Protein AF-A0A1X0P8P1-F1 (afdb_monomer_lite)

Sequence (231 aa):
MFLGEDDDLPEPTPYDTRFSQEARLLRLEKEMALLKKQWCGCRGGPSQSLERYSDVNPTEISEKKVERSCSPDSGLGTSLECRSDNGQVDKVQYELRQIVPHLSPEFICSERDAVLLLSVIRSGSTSRGTESWGERVAVLESERRTLQNKLDRKHQECEELKDAVADLKQKLRSTQQQAQASSSLLSQKREEVRKQLLLEESRTQKLQVRNGKLEMEIDRLKDMLHSHMRK

Radius of gyration: 47.12 Å; chains: 1; bounding box: 94×94×136 Å

Structure (mmCIF, N/CA/C/O backbone):
data_AF-A0A1X0P8P1-F1
#
_entry.id   AF-A0A1X0P8P1-F1
#
loop_
_atom_site.group_PDB
_atom_site.id
_atom_site.type_symbol
_atom_site.label_atom_id
_atom_site.label_alt_id
_atom_site.label_comp_id
_atom_site.label_asym_id
_atom_site.label_entity_id
_atom_site.label_seq_id
_atom_site.pdbx_PDB_ins_code
_atom_site.Cartn_x
_atom_site.Cartn_y
_atom_site.Cartn_z
_atom_site.occupancy
_atom_site.B_iso_or_equiv
_atom_site.auth_seq_id
_atom_site.auth_comp_id
_atom_site.auth_asym_id
_atom_site.auth_atom_id
_atom_site.pdbx_PDB_model_num
ATOM 1 N N . MET A 1 1 ? 9.511 41.033 -11.282 1.00 42.81 1 MET A N 1
ATOM 2 C CA . MET A 1 1 ? 10.810 40.350 -11.143 1.00 42.81 1 MET A CA 1
ATOM 3 C C . MET A 1 1 ? 11.037 40.128 -9.662 1.00 42.81 1 MET A C 1
ATOM 5 O O . MET A 1 1 ? 11.193 41.114 -8.960 1.00 42.81 1 MET A O 1
ATOM 9 N N . PHE A 1 2 ? 10.979 38.887 -9.188 1.00 40.50 2 PHE A N 1
ATOM 10 C CA . PHE A 1 2 ? 11.520 38.510 -7.882 1.00 40.50 2 PHE A CA 1
ATOM 11 C C . PHE A 1 2 ? 12.255 37.182 -8.075 1.00 40.50 2 PHE A C 1
ATOM 13 O O . PHE A 1 2 ? 11.661 36.199 -8.510 1.00 40.50 2 PHE A O 1
ATOM 20 N N . LEU A 1 3 ? 13.568 37.263 -7.864 1.00 49.44 3 LEU A N 1
ATOM 21 C CA . LEU A 1 3 ? 14.550 36.188 -7.710 1.00 49.44 3 LEU A CA 1
ATOM 22 C C . LEU A 1 3 ? 14.084 35.314 -6.519 1.00 49.44 3 LEU A C 1
ATOM 24 O O . LEU A 1 3 ? 13.532 35.870 -5.573 1.00 49.44 3 LEU A O 1
ATOM 28 N N . GLY A 1 4 ? 14.146 33.983 -6.491 1.00 45.00 4 GLY A N 1
ATOM 29 C CA . GLY A 1 4 ? 15.130 33.080 -7.080 1.00 45.00 4 GLY A CA 1
ATOM 30 C C . GLY A 1 4 ? 16.235 32.802 -6.056 1.00 45.00 4 GLY A C 1
ATOM 31 O O . GLY A 1 4 ? 17.074 33.681 -5.905 1.00 45.00 4 GLY A O 1
ATOM 32 N N . GLU A 1 5 ? 16.189 31.601 -5.442 1.00 51.28 5 GLU A N 1
ATOM 33 C CA . GLU A 1 5 ? 17.351 30.809 -4.956 1.00 51.28 5 GLU A CA 1
ATOM 34 C C . GLU A 1 5 ? 18.074 31.362 -3.690 1.00 51.28 5 GLU A C 1
ATOM 36 O O . GLU A 1 5 ? 18.247 32.563 -3.544 1.00 51.28 5 GLU A O 1
ATOM 41 N N . ASP A 1 6 ? 18.438 30.624 -2.632 1.00 48.22 6 ASP A N 1
ATOM 42 C CA . ASP A 1 6 ? 18.716 29.201 -2.406 1.00 48.22 6 ASP A CA 1
ATOM 43 C C . ASP A 1 6 ? 18.479 28.850 -0.921 1.00 48.22 6 ASP A C 1
ATOM 45 O O . ASP A 1 6 ? 18.930 29.575 -0.033 1.00 48.22 6 ASP A O 1
ATOM 49 N N . ASP A 1 7 ? 17.822 27.722 -0.645 1.00 50.91 7 ASP A N 1
ATOM 50 C CA . ASP A 1 7 ? 17.804 27.088 0.683 1.00 50.91 7 ASP A CA 1
ATOM 51 C C . ASP A 1 7 ? 18.249 25.627 0.491 1.00 50.91 7 ASP A C 1
ATOM 53 O O . ASP A 1 7 ? 17.450 24.688 0.430 1.00 50.91 7 ASP A O 1
ATOM 57 N N . ASP A 1 8 ? 19.559 25.462 0.283 1.00 52.84 8 ASP A N 1
ATOM 58 C CA . ASP A 1 8 ? 20.251 24.176 0.188 1.00 52.84 8 ASP A CA 1
ATOM 59 C C . ASP A 1 8 ? 20.241 23.472 1.555 1.00 52.84 8 ASP A C 1
ATOM 61 O O . ASP A 1 8 ? 21.157 23.598 2.374 1.00 52.84 8 ASP A O 1
ATOM 65 N N . LEU A 1 9 ? 19.193 22.688 1.808 1.00 55.44 9 LEU A N 1
ATOM 66 C CA . LEU A 1 9 ? 19.216 21.659 2.842 1.00 55.44 9 LEU A CA 1
ATOM 67 C C . LEU A 1 9 ? 19.795 20.365 2.250 1.00 55.44 9 LEU A C 1
ATOM 69 O O . LEU A 1 9 ? 19.279 19.876 1.243 1.00 55.44 9 LEU A O 1
ATOM 73 N N . PRO A 1 10 ? 20.836 19.771 2.864 1.00 53.34 10 PRO A N 1
ATOM 74 C CA . PRO A 1 10 ? 21.461 18.568 2.334 1.00 53.34 10 PRO A CA 1
ATOM 75 C C . PRO A 1 10 ? 20.467 17.400 2.336 1.00 53.34 10 PRO A C 1
ATOM 77 O O . PRO A 1 10 ? 19.852 17.090 3.360 1.00 53.34 10 PRO A O 1
ATOM 80 N N . GLU A 1 11 ? 20.323 16.745 1.182 1.00 46.09 11 GLU A N 1
ATOM 81 C CA . GLU A 1 11 ? 19.493 15.553 1.016 1.00 46.09 11 GLU A CA 1
ATOM 82 C C . GLU A 1 11 ? 19.895 14.462 2.029 1.00 46.09 11 GLU A C 1
ATOM 84 O O . GLU A 1 11 ? 21.076 14.107 2.127 1.00 46.09 11 GLU A O 1
ATOM 89 N N . PRO A 1 12 ? 18.942 13.882 2.783 1.00 49.31 12 PRO A N 1
ATOM 90 C CA . PRO A 1 12 ? 19.245 12.787 3.687 1.00 49.31 12 PRO A CA 1
ATOM 91 C C . PRO A 1 12 ? 19.600 11.543 2.869 1.00 49.31 12 PRO A C 1
ATOM 93 O O . PRO A 1 12 ? 18.774 10.978 2.148 1.00 49.31 12 PRO A O 1
ATOM 96 N N . THR A 1 13 ? 20.848 11.102 2.994 1.00 48.88 13 THR A N 1
ATOM 97 C CA . THR A 1 13 ? 21.351 9.894 2.346 1.00 48.88 13 THR A CA 1
ATOM 98 C C . THR A 1 13 ? 20.551 8.659 2.809 1.00 48.88 13 THR A C 1
ATOM 100 O O . THR A 1 13 ? 20.343 8.439 4.005 1.00 48.88 13 THR A O 1
ATOM 103 N N . PRO A 1 14 ? 20.098 7.791 1.886 1.00 54.19 14 PRO A N 1
ATOM 104 C CA . PRO A 1 14 ? 19.181 6.684 2.187 1.00 54.19 14 PRO A CA 1
ATOM 105 C C . PRO A 1 14 ? 19.842 5.468 2.868 1.00 54.19 14 PRO A C 1
ATOM 107 O O . PRO A 1 14 ? 19.206 4.423 3.011 1.00 54.19 14 PRO A O 1
ATOM 110 N N . TYR A 1 15 ? 21.106 5.571 3.290 1.00 47.72 15 TYR A N 1
ATOM 111 C CA . TYR A 1 15 ? 21.890 4.430 3.776 1.00 47.72 15 TYR A CA 1
ATOM 112 C C . TYR A 1 15 ? 21.899 4.273 5.309 1.00 47.72 15 TYR A C 1
ATOM 114 O O . TYR A 1 15 ? 22.126 3.164 5.789 1.00 47.72 15 TYR A O 1
ATOM 122 N N . ASP A 1 16 ? 21.535 5.308 6.077 1.00 52.09 16 ASP A N 1
ATOM 123 C CA . ASP A 1 16 ? 21.524 5.258 7.554 1.00 52.09 16 ASP A CA 1
ATOM 124 C C . ASP A 1 16 ? 20.193 4.784 8.171 1.00 52.09 16 ASP A C 1
ATOM 126 O O . ASP A 1 16 ? 20.109 4.439 9.353 1.00 52.09 16 ASP A O 1
ATOM 130 N N . THR A 1 17 ? 19.120 4.708 7.382 1.00 58.81 17 THR A N 1
ATOM 131 C CA . THR A 1 17 ? 17.780 4.379 7.899 1.00 58.81 17 THR A CA 1
ATOM 132 C C . THR A 1 17 ? 17.556 2.888 8.136 1.00 58.81 17 THR A C 1
ATOM 134 O O . THR A 1 17 ? 16.777 2.540 9.023 1.00 58.81 17 THR A O 1
ATOM 137 N N . ARG A 1 18 ? 18.241 1.990 7.414 1.00 56.25 18 ARG A N 1
ATOM 138 C CA . ARG A 1 18 ? 18.029 0.536 7.565 1.00 56.25 18 ARG A CA 1
ATOM 139 C C . ARG A 1 18 ? 18.608 -0.017 8.865 1.00 56.25 18 ARG A C 1
ATOM 141 O O . ARG A 1 18 ? 17.888 -0.677 9.609 1.00 56.25 18 ARG A O 1
ATOM 148 N N . PHE A 1 19 ? 19.849 0.340 9.198 1.00 57.12 19 PHE A N 1
ATOM 149 C CA . PHE A 1 19 ? 20.473 -0.067 10.463 1.00 57.12 19 PHE A CA 1
ATOM 150 C C . PHE A 1 19 ? 19.759 0.541 11.683 1.00 57.12 19 PHE A C 1
ATOM 152 O O . PHE A 1 19 ? 19.610 -0.112 12.716 1.00 57.12 19 PHE A O 1
ATOM 159 N N . SER A 1 20 ? 19.235 1.764 11.544 1.00 67.50 20 SER A N 1
ATOM 160 C CA . SER A 1 20 ? 18.423 2.426 12.573 1.00 67.50 20 SER A CA 1
ATOM 161 C C . SER A 1 20 ? 17.059 1.746 12.784 1.00 67.50 20 SER A C 1
ATOM 163 O O . SER A 1 20 ? 16.592 1.610 13.918 1.00 67.50 20 SER A O 1
ATOM 165 N N . GLN A 1 21 ? 16.429 1.247 11.714 1.00 74.19 21 GLN A N 1
ATOM 166 C CA . GLN A 1 21 ? 15.160 0.517 11.798 1.00 74.19 21 GLN A CA 1
ATOM 167 C C . GLN A 1 21 ? 15.320 -0.886 12.389 1.00 74.19 21 GLN A C 1
ATOM 169 O O . GLN A 1 21 ? 14.517 -1.269 13.239 1.00 74.19 21 GLN A O 1
ATOM 174 N N . GLU A 1 22 ? 16.364 -1.626 12.014 1.00 82.00 22 GLU A N 1
ATOM 175 C CA . GLU A 1 22 ? 16.651 -2.946 12.592 1.00 82.00 22 GLU A CA 1
ATOM 176 C C . GLU A 1 22 ? 16.974 -2.845 14.089 1.00 82.00 22 GLU A C 1
ATOM 178 O O . GLU A 1 22 ? 16.398 -3.573 14.899 1.00 82.00 22 GLU A O 1
ATOM 183 N N . ALA A 1 23 ? 17.795 -1.871 14.495 1.00 82.12 23 ALA A N 1
ATOM 184 C CA . ALA A 1 23 ? 18.090 -1.627 15.907 1.00 82.12 23 ALA A CA 1
ATOM 185 C C . ALA A 1 23 ? 16.841 -1.223 16.714 1.00 82.12 23 ALA A C 1
ATOM 187 O O . ALA A 1 23 ? 16.700 -1.584 17.887 1.00 82.12 23 ALA A O 1
ATOM 188 N N . ARG A 1 24 ? 15.912 -0.487 16.093 1.00 85.38 24 ARG A N 1
ATOM 189 C CA . ARG A 1 24 ? 14.624 -0.123 16.696 1.00 85.38 24 ARG A CA 1
ATOM 190 C C . ARG A 1 24 ? 13.695 -1.330 16.834 1.00 85.38 24 ARG A C 1
ATOM 192 O O . ARG A 1 24 ? 13.069 -1.472 17.882 1.00 85.38 24 ARG A O 1
ATOM 199 N N . LEU A 1 25 ? 13.621 -2.194 15.822 1.00 88.06 25 LEU A N 1
ATOM 200 C CA . LEU A 1 25 ? 12.832 -3.429 15.871 1.00 88.06 25 LEU A CA 1
ATOM 201 C C . LEU A 1 25 ? 13.334 -4.362 16.972 1.00 88.06 25 LEU A C 1
ATOM 203 O O . LEU A 1 25 ? 12.547 -4.808 17.800 1.00 88.06 25 LEU A O 1
ATOM 207 N N . LEU A 1 26 ? 14.648 -4.556 17.060 1.00 91.19 26 LEU A N 1
ATOM 208 C CA . LEU A 1 26 ? 15.264 -5.427 18.062 1.00 91.19 26 LEU A CA 1
ATOM 209 C C . LEU A 1 26 ? 15.040 -4.903 19.495 1.00 91.19 26 LEU A C 1
ATOM 211 O O . LEU A 1 26 ? 14.850 -5.673 20.439 1.00 91.19 26 LEU A O 1
ATOM 215 N N . ARG A 1 27 ? 14.986 -3.574 19.665 1.00 89.38 27 ARG A N 1
ATOM 216 C CA . ARG A 1 27 ? 14.605 -2.931 20.934 1.00 89.38 27 ARG A CA 1
ATOM 217 C C . ARG A 1 27 ? 13.137 -3.189 21.288 1.00 89.38 27 ARG A C 1
ATOM 219 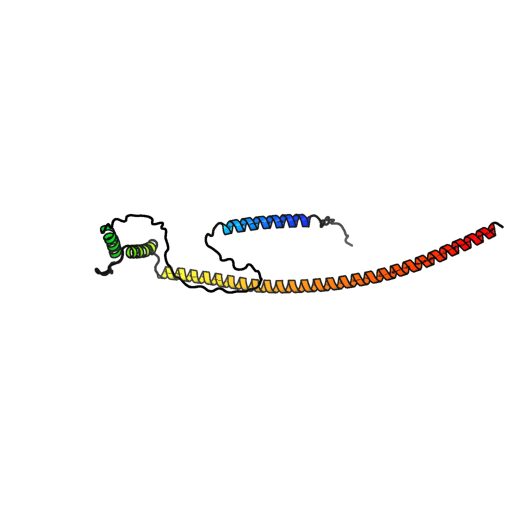O O . ARG A 1 27 ? 12.858 -3.584 22.417 1.00 89.38 27 ARG A O 1
ATOM 226 N N . LEU A 1 28 ? 12.227 -3.029 20.327 1.00 88.62 28 LEU A N 1
ATOM 227 C CA . LEU A 1 28 ? 10.794 -3.282 20.515 1.00 88.62 28 LEU A CA 1
ATOM 228 C C . LEU A 1 28 ? 10.502 -4.760 20.813 1.00 88.62 28 LEU A C 1
ATOM 230 O O . LEU A 1 28 ? 9.679 -5.063 21.673 1.00 88.62 28 LEU A O 1
ATOM 234 N N . GLU A 1 29 ? 11.205 -5.690 20.166 1.00 91.81 29 GLU A N 1
ATOM 235 C CA . GLU A 1 29 ? 11.097 -7.124 20.458 1.00 91.81 29 GLU A CA 1
ATOM 236 C C . GLU A 1 29 ? 11.539 -7.449 21.888 1.00 91.81 29 GLU A C 1
ATOM 238 O O . GLU A 1 29 ? 10.865 -8.204 22.598 1.00 91.81 29 GLU A O 1
ATOM 243 N N . LYS A 1 30 ? 12.632 -6.832 22.351 1.00 92.44 30 LYS A N 1
ATOM 244 C CA . LYS A 1 30 ? 13.123 -6.992 23.724 1.00 92.44 30 LYS A CA 1
ATOM 245 C C . LYS A 1 30 ? 12.143 -6.420 24.753 1.00 92.44 30 LYS A C 1
ATOM 247 O O . LYS A 1 30 ? 11.901 -7.057 25.778 1.00 92.44 30 LYS A O 1
ATOM 252 N N . GLU A 1 31 ? 11.546 -5.264 24.477 1.00 90.50 31 GLU A N 1
ATOM 253 C CA . GLU A 1 31 ? 10.509 -4.657 25.325 1.00 90.50 31 GLU A CA 1
ATOM 254 C C . GLU A 1 31 ? 9.244 -5.525 25.382 1.00 90.50 31 GLU A C 1
ATOM 256 O O . GLU A 1 31 ? 8.731 -5.803 26.466 1.00 90.50 31 GLU A O 1
ATOM 261 N N . MET A 1 32 ? 8.795 -6.058 24.243 1.00 88.00 32 MET A N 1
ATOM 262 C CA . MET A 1 32 ? 7.661 -6.986 24.169 1.00 88.00 32 MET A CA 1
ATOM 263 C C . MET A 1 32 ? 7.915 -8.292 24.929 1.00 88.00 32 MET A C 1
ATOM 265 O O . MET A 1 32 ? 7.006 -8.824 25.570 1.00 88.00 32 MET A O 1
ATOM 269 N N . ALA A 1 33 ? 9.142 -8.817 24.895 1.00 89.00 33 ALA A N 1
ATOM 270 C CA . ALA A 1 33 ? 9.519 -9.996 25.669 1.00 89.00 33 ALA A CA 1
ATOM 271 C C . ALA A 1 33 ? 9.482 -9.727 27.185 1.00 89.00 33 ALA A C 1
ATOM 273 O O . ALA A 1 33 ? 9.009 -10.571 27.951 1.00 89.00 33 ALA A O 1
ATOM 274 N N . LEU A 1 34 ? 9.921 -8.541 27.622 1.00 87.81 34 LEU A N 1
ATOM 275 C CA . LEU A 1 34 ? 9.840 -8.117 29.024 1.00 87.81 34 LEU A CA 1
ATOM 276 C C . LEU A 1 34 ? 8.387 -7.943 29.481 1.00 87.81 34 LEU A C 1
ATOM 278 O O . LEU A 1 34 ? 8.019 -8.458 30.537 1.00 87.81 34 LEU A O 1
ATOM 282 N N . LEU A 1 35 ? 7.548 -7.313 28.656 1.00 82.88 35 LEU A N 1
ATOM 283 C CA . LEU A 1 35 ? 6.110 -7.169 28.896 1.00 82.88 35 LEU A CA 1
ATOM 284 C C . LEU A 1 35 ? 5.409 -8.529 28.995 1.00 82.88 35 LEU A C 1
ATOM 286 O O . LEU A 1 35 ? 4.672 -8.771 29.949 1.00 82.88 35 LEU A O 1
ATOM 290 N N . LYS A 1 36 ? 5.694 -9.466 28.082 1.00 83.25 36 LYS A N 1
ATOM 291 C CA . LYS A 1 36 ? 5.164 -10.839 28.161 1.00 83.25 36 LYS A CA 1
ATOM 292 C C . LYS A 1 36 ? 5.586 -11.544 29.446 1.00 83.25 36 LYS A C 1
ATOM 294 O O . LYS A 1 36 ? 4.766 -12.208 30.074 1.00 83.25 36 LYS A O 1
ATOM 299 N N . LYS A 1 37 ? 6.840 -11.382 29.873 1.00 80.00 37 LYS A N 1
ATOM 300 C CA . LYS A 1 37 ? 7.336 -11.972 31.123 1.00 80.00 37 LYS A CA 1
ATOM 301 C C . LYS A 1 37 ? 6.654 -11.363 32.353 1.00 80.00 37 LYS A C 1
ATOM 303 O O . LYS A 1 37 ? 6.329 -12.092 33.284 1.00 80.00 37 LYS A O 1
ATOM 308 N N . GLN A 1 38 ? 6.390 -10.058 32.337 1.00 77.75 38 GLN A N 1
ATOM 309 C CA . GLN A 1 38 ? 5.679 -9.355 33.406 1.00 77.75 38 GLN A CA 1
ATOM 310 C C . GLN A 1 38 ? 4.206 -9.783 33.498 1.00 77.75 38 GLN A C 1
ATOM 312 O O . GLN A 1 38 ? 3.679 -9.944 34.595 1.00 77.75 38 GLN A O 1
ATOM 317 N N . TRP A 1 39 ? 3.558 -10.033 32.359 1.00 66.06 39 TRP A N 1
ATOM 318 C CA . TRP A 1 39 ? 2.165 -10.484 32.308 1.00 66.06 39 TRP A CA 1
ATOM 319 C C . TRP A 1 39 ? 2.001 -11.975 32.637 1.00 66.06 39 TRP A C 1
ATOM 321 O O . TRP A 1 39 ? 1.039 -12.351 33.304 1.00 66.06 39 TRP A O 1
ATOM 331 N N . CYS A 1 40 ? 2.956 -12.824 32.246 1.00 64.31 40 CYS A N 1
ATOM 332 C CA . CYS A 1 40 ? 2.950 -14.250 32.588 1.00 64.31 40 CYS A CA 1
ATOM 333 C C . CYS A 1 40 ? 3.434 -14.548 34.021 1.00 64.31 40 CYS A C 1
ATOM 335 O O . CYS A 1 40 ? 3.219 -15.653 34.508 1.00 64.31 40 CYS A O 1
ATOM 337 N N . GLY A 1 41 ? 4.055 -13.589 34.718 1.00 52.75 41 GLY A N 1
ATOM 338 C CA . GLY A 1 41 ? 4.511 -13.752 36.105 1.00 52.75 41 GLY A CA 1
ATOM 339 C C . GLY A 1 41 ? 3.413 -13.646 37.175 1.00 52.75 41 GLY A C 1
ATOM 340 O O . GLY A 1 41 ? 3.660 -14.014 38.319 1.00 52.75 41 GLY A O 1
ATOM 341 N N . CYS A 1 42 ? 2.208 -13.177 36.825 1.00 49.66 42 CYS A N 1
ATOM 342 C CA . CYS A 1 42 ? 1.137 -12.875 37.791 1.00 49.66 42 CYS A CA 1
ATOM 343 C C . CYS A 1 42 ? -0.152 -13.703 37.618 1.00 49.66 42 CYS A C 1
ATOM 345 O O . CYS A 1 42 ? -1.177 -13.365 38.208 1.00 49.66 42 CYS A O 1
ATOM 347 N N . ARG A 1 43 ? -0.143 -14.797 36.844 1.00 45.94 43 ARG A N 1
ATOM 348 C CA . ARG A 1 43 ? -1.289 -15.721 36.761 1.00 45.94 43 ARG A CA 1
ATOM 349 C C . ARG A 1 43 ? -0.832 -17.173 36.842 1.00 45.94 43 ARG A C 1
ATOM 351 O O . ARG A 1 43 ? -0.452 -17.773 35.844 1.00 45.94 43 ARG A O 1
ATOM 358 N N . GLY A 1 44 ? -0.916 -17.744 38.040 1.00 43.41 44 GLY A N 1
ATOM 359 C CA . GLY A 1 44 ? -1.020 -19.190 38.197 1.00 43.41 44 GLY A CA 1
ATOM 360 C C . GLY A 1 44 ? -2.420 -19.644 37.779 1.00 43.41 44 GLY A C 1
ATOM 361 O O . GLY A 1 44 ? -3.402 -19.220 38.381 1.00 43.41 44 GLY A O 1
ATOM 362 N N . GLY A 1 45 ? -2.510 -20.480 36.744 1.00 35.09 45 GLY A N 1
ATOM 363 C CA . GLY A 1 45 ? -3.743 -21.177 36.353 1.00 35.09 45 GLY A CA 1
ATOM 364 C C . GLY A 1 45 ? -3.877 -21.347 34.833 1.00 35.09 45 GLY A C 1
ATOM 365 O O . GLY A 1 45 ? -3.718 -20.362 34.118 1.00 35.09 45 GLY A O 1
ATOM 366 N N . PRO A 1 46 ? -4.125 -22.568 34.320 1.00 45.69 46 PRO A N 1
ATOM 367 C CA . PRO A 1 46 ? -3.678 -22.991 32.996 1.00 45.69 46 PRO A CA 1
ATOM 368 C C . PRO A 1 46 ? -4.628 -22.543 31.880 1.00 45.69 46 PRO A C 1
ATOM 370 O O . PRO A 1 46 ? -5.792 -22.936 31.842 1.00 45.69 46 PRO A O 1
ATOM 373 N N . SER A 1 47 ? -4.103 -21.792 30.912 1.00 37.38 47 SER A N 1
ATOM 374 C CA . SER A 1 47 ? -4.738 -21.665 29.601 1.00 37.38 47 SER A CA 1
ATOM 375 C C . SER A 1 47 ? -4.376 -22.883 28.760 1.00 37.38 47 SER A C 1
ATOM 377 O O . SER A 1 47 ? -3.206 -23.108 28.449 1.00 37.38 47 SER A O 1
ATOM 379 N N . GLN A 1 48 ? -5.394 -23.659 28.392 1.00 39.53 48 GLN A N 1
ATOM 380 C CA . GLN A 1 48 ? -5.311 -24.655 27.331 1.00 39.53 48 GLN A CA 1
ATOM 381 C C . GLN A 1 48 ? -4.848 -23.965 26.043 1.00 39.53 48 GLN A C 1
ATOM 383 O O . GLN A 1 48 ? -5.515 -23.075 25.518 1.00 39.53 48 GLN A O 1
ATOM 388 N N . SER A 1 49 ? -3.679 -24.367 25.556 1.00 38.00 49 SER A N 1
ATOM 389 C CA . SER A 1 49 ? -3.189 -24.041 24.226 1.00 38.00 49 SER A CA 1
ATOM 390 C C . SER A 1 49 ? -3.872 -24.964 23.218 1.00 38.00 49 SER A C 1
ATOM 392 O O . SER A 1 49 ? -3.530 -26.144 23.126 1.00 38.00 49 SER A O 1
ATOM 394 N N . LEU A 1 50 ? -4.836 -24.422 22.479 1.00 41.25 50 LEU A N 1
ATOM 395 C CA . LEU A 1 50 ? -5.299 -24.997 21.224 1.00 41.25 50 LEU A CA 1
ATOM 396 C C . LEU A 1 50 ? -4.327 -24.564 20.114 1.00 41.25 50 LEU A C 1
ATOM 398 O O . LEU A 1 50 ? -3.911 -23.409 20.073 1.00 41.25 50 LEU A O 1
ATOM 402 N N . GLU A 1 51 ? -4.030 -25.517 19.234 1.00 37.16 51 GLU A N 1
ATOM 403 C CA . GLU A 1 51 ? -3.267 -25.431 17.981 1.00 37.16 51 GLU A CA 1
ATOM 404 C C . GLU A 1 51 ? -1.754 -25.696 18.042 1.00 37.16 51 GLU A C 1
ATOM 406 O O . GLU A 1 51 ? -0.911 -24.821 18.245 1.00 37.16 51 GLU A O 1
ATOM 411 N N . ARG A 1 52 ? -1.404 -26.941 17.695 1.00 35.53 52 ARG A N 1
ATOM 412 C CA . ARG A 1 52 ? -0.223 -27.231 16.879 1.00 35.53 52 ARG A CA 1
ATOM 413 C C . ARG A 1 52 ? -0.572 -28.345 15.878 1.00 35.53 52 ARG A C 1
ATOM 415 O O . ARG A 1 52 ? -0.961 -29.436 16.276 1.00 35.53 52 ARG A O 1
ATOM 422 N N . TYR A 1 53 ? -0.473 -28.016 14.593 1.00 39.38 53 TYR A N 1
ATOM 423 C CA . TYR A 1 53 ? -0.668 -28.878 13.421 1.00 39.38 53 TYR A CA 1
ATOM 424 C C . TYR A 1 53 ? 0.330 -30.051 13.356 1.00 39.38 53 TYR A C 1
ATOM 426 O O . TYR A 1 53 ? 1.514 -29.843 13.630 1.00 39.38 53 TYR A O 1
ATOM 434 N N . SER A 1 54 ? -0.109 -31.231 12.889 1.00 36.62 54 SER A N 1
ATOM 435 C CA . SER A 1 54 ? 0.560 -32.027 11.828 1.00 36.62 54 SER A CA 1
ATOM 436 C C . SER A 1 54 ? -0.247 -33.278 11.417 1.00 36.62 54 SER A C 1
ATOM 438 O O . SER A 1 54 ? -0.638 -34.078 12.261 1.00 36.62 54 SER A O 1
ATOM 440 N N . ASP A 1 55 ? -0.445 -33.431 10.102 1.00 35.38 55 ASP A N 1
ATOM 441 C CA . ASP A 1 55 ? -0.807 -34.661 9.377 1.00 35.38 55 ASP A CA 1
ATOM 442 C C . ASP A 1 55 ? 0.296 -35.730 9.492 1.00 35.38 55 ASP A C 1
ATOM 444 O O . ASP A 1 55 ? 1.445 -35.359 9.272 1.00 35.38 55 ASP A O 1
ATOM 448 N N . VAL A 1 56 ? -0.042 -37.012 9.758 1.00 37.50 56 VAL A N 1
ATOM 449 C CA . VAL A 1 56 ? 0.253 -38.238 8.951 1.00 37.50 56 VAL A CA 1
ATOM 450 C C . VAL A 1 56 ? -0.650 -39.408 9.444 1.00 37.50 56 VAL A C 1
ATOM 452 O O . VAL A 1 56 ? -0.966 -39.507 10.624 1.00 37.50 56 VAL A O 1
ATOM 455 N N . ASN A 1 57 ? -1.058 -40.264 8.500 1.00 35.34 57 ASN A N 1
ATOM 456 C CA . ASN A 1 57 ? -2.114 -41.296 8.444 1.00 35.34 57 ASN A CA 1
ATOM 457 C C . ASN A 1 57 ? -2.245 -42.433 9.511 1.00 35.34 57 ASN A C 1
ATOM 459 O O . ASN A 1 57 ? -1.294 -42.723 10.234 1.00 35.34 57 ASN A O 1
ATOM 463 N N . PRO A 1 58 ? -3.409 -43.149 9.519 1.00 50.91 58 PRO A N 1
ATOM 464 C CA . PRO A 1 58 ? -3.847 -44.132 10.526 1.00 50.91 58 PRO A CA 1
ATOM 465 C C . PRO A 1 58 ? -3.858 -45.607 10.054 1.00 50.91 58 PRO A C 1
ATOM 467 O O . PRO A 1 58 ? -4.179 -45.861 8.897 1.00 50.91 58 PRO A O 1
ATOM 470 N N . THR A 1 59 ? -3.597 -46.570 10.957 1.00 31.69 59 THR A N 1
ATOM 471 C CA . THR A 1 59 ? -4.060 -48.000 11.036 1.00 31.69 59 THR A CA 1
ATOM 472 C C . THR A 1 59 ? -3.176 -48.708 12.095 1.00 31.69 59 THR A C 1
ATOM 474 O O . THR A 1 59 ? -2.001 -48.383 12.172 1.00 31.69 59 THR A O 1
ATOM 477 N N . GLU A 1 60 ? -3.558 -49.606 13.011 1.00 34.38 60 GLU A N 1
ATOM 478 C CA . GLU A 1 60 ? -4.687 -50.512 13.250 1.00 34.38 60 GLU A CA 1
ATOM 479 C C . GLU A 1 60 ? -4.776 -50.838 14.768 1.00 34.38 60 GLU A C 1
ATOM 481 O O . GLU A 1 60 ? -3.762 -50.958 15.449 1.00 34.38 60 GLU A O 1
ATOM 486 N N . ILE A 1 61 ? -6.011 -50.992 15.261 1.00 37.31 61 ILE A N 1
ATOM 487 C CA . ILE A 1 61 ? -6.535 -52.056 16.147 1.00 37.31 61 ILE A CA 1
ATOM 488 C C . ILE A 1 61 ? -5.691 -52.502 17.368 1.00 37.31 61 ILE A C 1
ATOM 490 O O . ILE A 1 61 ? -4.731 -53.250 17.240 1.00 37.31 61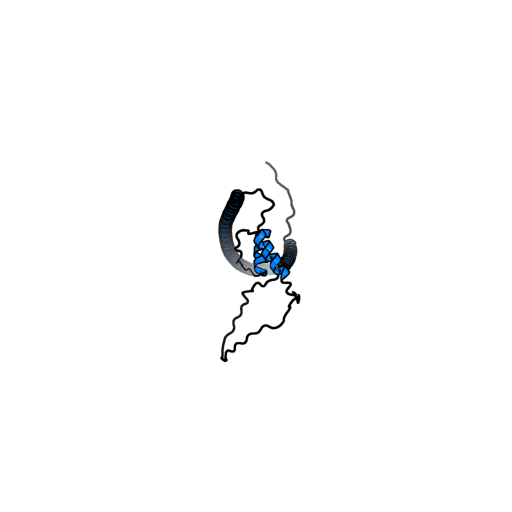 ILE A O 1
ATOM 494 N N . SER A 1 62 ? -6.203 -52.242 18.579 1.00 31.50 62 SER A N 1
ATOM 495 C CA . SER A 1 62 ? -6.535 -53.319 19.535 1.00 31.50 62 SER A CA 1
ATOM 496 C C . SER A 1 62 ? -7.345 -52.781 20.713 1.00 31.50 62 SER A C 1
ATOM 498 O O . SER A 1 62 ? -6.878 -51.986 21.525 1.00 31.50 62 SER A O 1
ATOM 500 N N . GLU A 1 63 ? -8.565 -53.291 20.831 1.00 37.69 63 GLU A N 1
ATOM 501 C CA . GLU A 1 63 ? -9.412 -53.204 22.013 1.00 37.69 63 GLU A CA 1
ATOM 502 C C . GLU A 1 63 ? -8.726 -53.842 23.232 1.00 37.69 63 GLU A C 1
ATOM 504 O O . GLU A 1 63 ? -8.089 -54.891 23.102 1.00 37.69 63 GLU A O 1
ATOM 509 N N . LYS A 1 64 ? -8.930 -53.265 24.426 1.00 35.22 64 LYS A N 1
ATOM 510 C CA . LYS A 1 64 ? -9.316 -54.016 25.637 1.00 35.22 64 LYS A CA 1
ATOM 511 C C . LYS A 1 64 ? -9.653 -53.096 26.820 1.00 35.22 64 LYS A C 1
ATOM 513 O O . LYS A 1 64 ? -8.792 -52.466 27.415 1.00 35.22 64 LYS A O 1
ATOM 518 N N . LYS A 1 65 ? -10.941 -53.155 27.169 1.00 35.12 65 LYS A N 1
ATOM 519 C CA . LYS A 1 65 ? -11.483 -53.454 28.503 1.00 35.12 65 LYS A CA 1
ATOM 520 C C . LYS A 1 65 ? -11.234 -52.453 29.649 1.00 35.12 65 LYS A C 1
ATOM 522 O O . LYS A 1 65 ? -10.188 -52.418 30.278 1.00 35.12 65 LYS A O 1
ATOM 527 N N . VAL A 1 66 ? -12.321 -51.735 29.940 1.00 41.31 66 VAL A N 1
ATOM 528 C CA . VAL A 1 66 ? -12.840 -51.310 31.253 1.00 41.31 66 VAL A CA 1
ATOM 529 C C . VAL A 1 66 ? -12.150 -51.959 32.456 1.00 41.31 66 VAL A C 1
ATOM 531 O O . VAL A 1 66 ? -12.217 -53.176 32.587 1.00 41.31 66 VAL A O 1
ATOM 534 N N . GLU A 1 67 ? -11.679 -51.138 33.399 1.00 30.33 67 GLU A N 1
ATOM 535 C CA . GLU A 1 67 ? -11.926 -51.355 34.829 1.00 30.33 67 GLU A CA 1
ATOM 536 C C . GLU A 1 67 ? -11.814 -50.046 35.630 1.00 30.33 67 GLU A C 1
ATOM 538 O O . GLU A 1 67 ? -10.875 -49.264 35.504 1.00 30.33 67 GLU A O 1
ATOM 543 N N . ARG A 1 68 ? -12.869 -49.793 36.412 1.00 40.44 68 ARG A N 1
ATOM 544 C CA . ARG A 1 68 ? -12.972 -48.754 37.436 1.00 40.44 68 ARG A CA 1
ATOM 545 C C . ARG A 1 68 ? -12.064 -49.119 38.606 1.00 40.44 68 ARG A C 1
ATOM 547 O O . ARG A 1 68 ? -12.200 -50.217 39.134 1.00 40.44 68 ARG A O 1
ATOM 554 N N . SER A 1 69 ? -11.340 -48.145 39.143 1.00 28.02 69 SER A N 1
ATOM 555 C CA . SER A 1 69 ? -11.075 -48.100 40.583 1.00 28.02 69 SER A CA 1
ATOM 556 C C . SER A 1 69 ? -10.798 -46.675 41.042 1.00 28.02 69 SER A C 1
ATOM 558 O O . SER A 1 69 ? -9.882 -46.007 40.565 1.00 28.02 69 SER A O 1
ATOM 560 N N . CYS A 1 70 ? -11.626 -46.230 41.981 1.00 31.17 70 CYS A N 1
ATOM 561 C CA . CYS A 1 70 ? -11.375 -45.101 42.858 1.00 31.17 70 CYS A CA 1
ATOM 562 C C . CYS A 1 70 ? -10.179 -45.412 43.770 1.00 31.17 70 CYS A C 1
ATOM 564 O O . CYS A 1 70 ? -10.095 -46.523 44.287 1.00 31.17 70 CYS A O 1
ATOM 566 N N . SER A 1 71 ? -9.302 -44.431 43.987 1.00 33.28 71 SER A N 1
ATOM 567 C CA . SER A 1 71 ? -9.065 -43.839 45.314 1.00 33.28 71 SER A CA 1
ATOM 568 C C . SER A 1 71 ? -7.959 -42.775 45.245 1.00 33.28 71 SER A C 1
ATOM 570 O O . SER A 1 71 ? -6.925 -43.016 44.623 1.00 33.28 71 SER A O 1
ATOM 572 N N . PRO A 1 72 ? -8.169 -41.601 45.866 1.00 42.78 72 PRO A N 1
ATOM 573 C CA . PRO A 1 72 ? -7.133 -40.612 46.117 1.00 42.78 72 PRO A CA 1
ATOM 574 C C . PRO A 1 72 ? -6.427 -40.952 47.431 1.00 42.78 72 PRO A C 1
ATOM 576 O O . PRO A 1 72 ? -7.092 -41.260 48.419 1.00 42.78 72 PRO A O 1
ATOM 579 N N . ASP A 1 73 ? -5.102 -40.862 47.459 1.00 33.88 73 ASP A N 1
ATOM 580 C CA . ASP A 1 73 ? -4.357 -40.999 48.703 1.00 33.88 73 ASP A CA 1
ATOM 581 C C . ASP A 1 73 ? -3.304 -39.901 48.834 1.00 33.88 73 ASP A C 1
ATOM 583 O O . ASP A 1 73 ? -2.673 -39.505 47.854 1.00 33.88 73 ASP A O 1
ATOM 587 N N . SER A 1 74 ? -3.115 -39.463 50.079 1.00 40.59 74 SER A N 1
ATOM 588 C CA . SER A 1 74 ? -2.210 -38.404 50.559 1.00 40.59 74 SER A CA 1
ATOM 589 C C . SER A 1 74 ? -2.721 -36.968 50.322 1.00 40.59 74 SER A C 1
ATOM 591 O O . SER A 1 74 ? -2.572 -36.396 49.251 1.00 40.59 74 SER A O 1
ATOM 593 N N . GLY A 1 75 ? -3.361 -36.283 51.273 1.00 36.38 75 GLY A N 1
ATOM 594 C CA . GLY A 1 75 ? -3.170 -36.340 52.722 1.00 36.38 75 GLY A CA 1
ATOM 595 C C . GLY A 1 75 ? -2.250 -35.202 53.168 1.00 36.38 75 GLY A C 1
ATOM 596 O O . GLY A 1 75 ? -1.082 -35.417 53.460 1.00 36.38 75 GLY A O 1
ATOM 597 N N . LEU A 1 76 ? -2.793 -33.985 53.233 1.00 40.75 76 LEU A N 1
ATOM 598 C CA . LEU A 1 76 ? -2.255 -32.889 54.043 1.00 40.75 76 LEU A CA 1
ATOM 599 C C . LEU A 1 76 ? -3.392 -32.402 54.939 1.00 40.75 76 LEU A C 1
ATOM 601 O O . LEU A 1 76 ? -3.986 -31.343 54.758 1.00 40.75 76 LEU A O 1
ATOM 605 N N . GLY A 1 77 ? -3.750 -33.285 55.872 1.00 31.44 77 GLY A N 1
ATOM 606 C CA . GLY A 1 77 ? -4.587 -32.951 57.006 1.00 31.44 77 GLY A CA 1
ATOM 607 C C . GLY A 1 77 ? -3.774 -32.093 57.958 1.00 31.44 77 GLY A C 1
ATOM 608 O O . GLY A 1 77 ? -2.859 -32.578 58.621 1.00 31.44 77 GLY A O 1
ATOM 609 N N . THR A 1 78 ? -4.119 -30.813 58.034 1.00 35.78 78 THR A N 1
ATOM 610 C CA . THR A 1 78 ? -3.801 -29.990 59.195 1.00 35.78 78 THR A CA 1
ATOM 611 C C . THR A 1 78 ? -4.526 -30.622 60.379 1.00 35.78 78 THR A C 1
ATOM 613 O O . THR A 1 78 ? -5.728 -30.445 60.560 1.00 35.78 78 THR A O 1
ATOM 616 N N . SER A 1 79 ? -3.798 -31.441 61.134 1.00 42.16 79 SER A N 1
ATOM 617 C CA . SER A 1 79 ? -4.231 -31.988 62.412 1.00 42.16 79 SER A CA 1
ATOM 618 C C . SER A 1 79 ? -4.402 -30.834 63.397 1.00 42.16 79 SER A C 1
ATOM 620 O O . SER A 1 79 ? -3.449 -30.426 64.055 1.00 42.16 79 SER A O 1
ATOM 622 N N . LEU A 1 80 ? -5.616 -30.291 63.479 1.00 40.00 80 LEU A N 1
ATOM 623 C CA . LEU A 1 80 ? -6.098 -29.678 64.707 1.00 40.00 80 LEU A CA 1
ATOM 624 C C . LEU A 1 80 ? -6.984 -30.716 65.388 1.00 40.00 80 LEU A C 1
ATOM 626 O O . LEU A 1 80 ? -8.103 -30.986 64.950 1.00 40.00 80 LEU A O 1
ATOM 630 N N . GLU A 1 81 ? -6.461 -31.312 66.454 1.00 41.09 81 GLU A N 1
ATOM 631 C CA . GLU A 1 81 ? -7.269 -31.972 67.470 1.00 41.09 81 GLU A CA 1
ATOM 632 C C . GLU A 1 81 ? -8.254 -30.944 68.045 1.00 41.09 81 GLU A C 1
ATOM 634 O O . GLU A 1 81 ? -7.965 -30.242 69.013 1.00 41.09 81 GLU A O 1
ATOM 639 N N . CYS A 1 82 ? -9.441 -30.829 67.451 1.00 38.09 82 CYS A N 1
ATOM 640 C CA . CYS A 1 82 ? -10.563 -30.164 68.096 1.00 38.09 82 CYS A CA 1
ATOM 641 C C . CYS A 1 82 ? -11.208 -31.174 69.037 1.00 38.09 82 CYS A C 1
ATOM 643 O O . CYS A 1 82 ? -12.151 -31.884 68.694 1.00 38.09 82 CYS A O 1
ATOM 645 N N . ARG A 1 83 ? -10.646 -31.234 70.243 1.00 40.62 83 ARG A N 1
ATOM 646 C CA . ARG A 1 83 ? -11.346 -31.623 71.465 1.00 40.62 83 ARG A CA 1
ATOM 647 C C . ARG A 1 83 ? -12.777 -31.071 71.366 1.00 40.62 83 ARG A C 1
ATOM 649 O O . ARG A 1 83 ? -12.929 -29.856 71.266 1.00 40.62 83 ARG A O 1
ATOM 656 N N . SER A 1 84 ? -13.795 -31.935 71.304 1.00 47.69 84 SER A N 1
ATOM 657 C CA . SER A 1 84 ? -15.204 -31.515 71.312 1.00 47.69 84 SER A CA 1
ATOM 658 C C . SER A 1 84 ? -15.502 -30.833 72.640 1.00 47.69 84 SER A C 1
ATOM 660 O O . SER A 1 84 ? -15.920 -31.461 73.610 1.00 47.69 84 SER A O 1
ATOM 662 N N . ASP A 1 85 ? -15.215 -29.540 72.695 1.00 51.59 85 ASP A N 1
ATOM 663 C CA . ASP A 1 85 ? -15.662 -28.667 73.754 1.00 51.59 85 ASP A CA 1
ATOM 664 C C . ASP A 1 85 ? -17.115 -28.329 73.432 1.00 51.59 85 ASP A C 1
ATOM 666 O O . ASP A 1 85 ? -17.411 -27.409 72.669 1.00 51.59 85 ASP A O 1
ATOM 670 N N . ASN A 1 86 ? -18.040 -29.142 73.946 1.00 57.56 86 ASN A N 1
ATOM 671 C CA . ASN A 1 86 ? -19.480 -28.948 73.750 1.00 57.56 86 ASN A CA 1
ATOM 672 C C . ASN A 1 86 ? -19.926 -27.518 74.130 1.00 57.56 86 ASN A C 1
ATOM 674 O O . ASN A 1 86 ? -20.903 -27.018 73.582 1.00 57.56 86 ASN A O 1
ATOM 678 N N . GLY A 1 87 ? -19.162 -26.812 74.977 1.00 60.72 87 GLY A N 1
ATOM 679 C CA . GLY A 1 87 ? -19.411 -25.411 75.319 1.00 60.72 87 GLY A CA 1
ATOM 680 C C . GLY A 1 87 ? -19.187 -24.407 74.178 1.00 60.72 87 GLY A C 1
ATOM 681 O O . GLY A 1 87 ? -19.748 -23.312 74.215 1.00 60.72 87 GLY A O 1
ATOM 682 N N . GLN A 1 88 ? -18.403 -24.744 73.148 1.00 63.41 88 GLN A N 1
ATOM 683 C CA . GLN A 1 88 ? -18.153 -23.847 72.016 1.00 63.41 88 GLN A CA 1
ATOM 684 C C . GLN A 1 88 ? -19.339 -23.819 71.039 1.00 63.41 88 GLN A C 1
ATOM 686 O O . GLN A 1 88 ? -19.742 -22.744 70.593 1.00 63.41 88 GLN A O 1
ATOM 691 N N . VAL A 1 89 ? -19.957 -24.975 70.785 1.00 70.31 89 VAL A N 1
ATOM 692 C CA . VAL A 1 89 ? -21.154 -25.097 69.935 1.00 70.31 89 VAL A CA 1
ATOM 693 C C . VAL A 1 89 ? -22.341 -24.366 70.565 1.00 70.31 89 VAL A C 1
ATOM 695 O O . VAL A 1 89 ? -23.004 -23.573 69.891 1.00 70.31 89 VAL A O 1
ATOM 698 N N . ASP A 1 90 ? -22.544 -24.542 71.873 1.00 73.38 90 ASP A N 1
ATOM 699 C CA . ASP A 1 90 ? -23.601 -23.861 72.626 1.00 73.38 90 ASP A CA 1
ATOM 700 C C . ASP A 1 90 ? -23.419 -22.336 72.610 1.00 73.38 90 ASP A C 1
ATOM 702 O O . ASP A 1 90 ? -24.385 -21.582 72.476 1.00 73.38 90 ASP A O 1
ATOM 706 N N . LYS A 1 91 ? -22.168 -21.859 72.664 1.00 78.44 91 LYS A N 1
ATOM 707 C CA . LYS A 1 91 ? -21.841 -20.429 72.607 1.00 78.44 91 LYS A CA 1
ATOM 708 C C . LYS A 1 91 ? -22.144 -19.810 71.241 1.00 78.44 91 LYS A C 1
ATOM 710 O O . LYS A 1 91 ? -22.715 -18.723 71.188 1.00 78.44 91 LYS A O 1
ATOM 715 N N . VAL A 1 92 ? -21.788 -20.487 70.147 1.00 78.19 92 VAL A N 1
ATOM 716 C CA . VAL A 1 92 ? -22.045 -20.012 68.774 1.00 78.19 92 VAL A CA 1
ATOM 717 C C . VAL A 1 92 ? -23.548 -20.006 68.475 1.00 78.19 92 VAL A C 1
ATOM 719 O O . VAL A 1 92 ? -24.064 -19.058 67.882 1.00 78.19 92 VAL A O 1
ATOM 722 N N . GLN A 1 93 ? -24.282 -21.022 68.932 1.00 76.62 93 GLN A N 1
ATOM 723 C CA . GLN A 1 93 ? -25.738 -21.069 68.783 1.00 76.62 93 GLN A CA 1
ATOM 724 C C . GLN A 1 93 ? -26.447 -20.011 69.639 1.00 76.62 93 GLN A C 1
ATOM 726 O O . GLN A 1 93 ? -27.398 -19.382 69.171 1.00 76.62 93 GLN A O 1
ATOM 731 N N . TYR A 1 94 ? -25.978 -19.772 70.866 1.00 79.44 94 TYR A N 1
ATOM 732 C CA . TYR A 1 94 ? -26.490 -18.700 71.718 1.00 79.44 94 TYR A CA 1
ATOM 733 C C . TYR A 1 94 ? -26.249 -17.318 71.096 1.00 79.44 94 TYR A C 1
ATOM 735 O O . TYR A 1 94 ? -27.157 -16.489 71.054 1.00 79.44 94 TYR A O 1
ATOM 743 N N . GLU A 1 95 ? -25.061 -17.089 70.535 1.00 81.62 95 GLU A N 1
ATOM 744 C CA . GLU A 1 95 ? -24.725 -15.864 69.806 1.00 81.62 95 GLU A CA 1
ATOM 745 C C . GLU A 1 95 ? -25.623 -15.659 68.574 1.00 81.62 95 GLU A C 1
ATOM 747 O O . GLU A 1 95 ? -26.145 -14.563 68.356 1.00 81.62 95 GLU A O 1
ATOM 752 N N . LEU A 1 96 ? -25.889 -16.721 67.809 1.00 80.31 96 LEU A N 1
ATOM 753 C CA . LEU A 1 96 ? -26.820 -16.675 66.680 1.00 80.31 96 LEU A CA 1
ATOM 754 C C . LEU A 1 96 ? -28.255 -16.342 67.126 1.00 80.31 96 LEU A C 1
ATOM 756 O O . LEU A 1 96 ? -28.917 -15.535 66.476 1.00 80.31 96 LEU A O 1
ATOM 760 N N . ARG A 1 97 ? -28.725 -16.900 68.250 1.00 80.62 97 ARG A N 1
ATOM 761 C CA . ARG A 1 97 ? -30.057 -16.608 68.820 1.00 80.62 97 ARG A CA 1
ATOM 762 C C . ARG A 1 97 ? -30.175 -15.187 69.372 1.00 80.62 97 ARG A C 1
ATOM 764 O O . ARG A 1 97 ? -31.249 -14.599 69.282 1.00 80.62 97 ARG A O 1
ATOM 771 N N . GLN A 1 98 ? -29.092 -14.609 69.896 1.00 78.56 98 GLN A N 1
ATOM 772 C CA . GLN A 1 98 ? -29.074 -13.193 70.284 1.00 78.56 98 GLN A CA 1
ATOM 773 C C . GLN A 1 98 ? -29.214 -12.262 69.077 1.00 78.56 98 GLN A C 1
ATOM 775 O O . GLN A 1 98 ? -29.872 -11.229 69.166 1.00 78.56 98 GLN A O 1
ATOM 780 N N . ILE A 1 99 ? -28.596 -12.625 67.953 1.00 76.25 99 ILE A N 1
ATOM 781 C CA . ILE A 1 99 ? -28.612 -11.820 66.729 1.00 76.25 99 ILE A CA 1
ATOM 782 C C . ILE A 1 99 ? -29.911 -12.029 65.935 1.00 76.25 99 ILE A C 1
ATOM 784 O O . ILE A 1 99 ? -30.363 -11.111 65.251 1.00 76.25 99 ILE A O 1
ATOM 788 N N . VAL A 1 100 ? -30.545 -13.201 66.053 1.00 75.75 100 VAL A N 1
ATOM 789 C CA . VAL A 1 100 ? -31.799 -13.543 65.366 1.00 75.75 100 VAL A CA 1
ATOM 790 C C . VAL A 1 100 ? -32.859 -14.004 66.386 1.00 75.75 100 VAL A C 1
ATOM 792 O O . VAL A 1 100 ? -33.069 -15.207 66.565 1.00 75.75 100 VAL A O 1
ATOM 795 N N . PRO A 1 101 ? -33.583 -13.065 67.032 1.00 72.19 101 PRO A N 1
ATOM 796 C CA . PRO A 1 101 ? -34.517 -13.359 68.130 1.00 72.19 101 PRO A CA 1
ATOM 797 C C . PRO A 1 101 ? -35.744 -14.197 67.740 1.00 72.19 101 PRO A C 1
ATOM 799 O O . PRO A 1 101 ? -36.466 -14.678 68.607 1.00 72.19 101 PRO A O 1
ATOM 802 N N . HIS A 1 102 ? -36.007 -14.349 66.440 1.00 76.50 102 HIS A N 1
ATOM 803 C CA . HIS A 1 102 ? -37.143 -15.108 65.905 1.00 76.50 102 HIS A CA 1
ATOM 804 C C . HIS A 1 102 ? -36.803 -16.567 65.577 1.00 76.50 102 HIS A C 1
ATOM 806 O O . HIS A 1 102 ? -37.648 -17.285 65.043 1.00 76.50 102 HIS A O 1
ATOM 812 N N . LEU A 1 103 ? -35.576 -17.017 65.861 1.00 78.44 103 LEU A N 1
ATOM 813 C CA . LEU A 1 103 ? -35.241 -18.430 65.729 1.00 78.44 103 LEU A CA 1
ATOM 814 C C . LEU A 1 103 ? -36.024 -19.247 66.759 1.00 78.44 103 LEU A C 1
ATOM 816 O O . LEU A 1 103 ? -36.021 -18.942 67.951 1.00 78.44 103 LEU A O 1
ATOM 820 N N . SER A 1 104 ? -36.689 -20.299 66.279 1.00 77.38 104 SER A N 1
ATOM 821 C CA . SER A 1 104 ? -37.421 -21.231 67.137 1.00 77.38 104 SER A CA 1
ATOM 822 C C . SER A 1 104 ? -36.490 -21.829 68.204 1.00 77.38 104 SER A C 1
ATOM 824 O O . SER A 1 104 ? -35.336 -22.142 67.894 1.00 77.38 104 SER A O 1
ATOM 826 N N . PRO A 1 105 ? -36.968 -22.067 69.440 1.00 73.19 105 PRO A N 1
ATOM 827 C CA . PRO A 1 105 ? -36.209 -22.786 70.460 1.00 73.19 105 PRO A CA 1
ATOM 828 C C . PRO A 1 105 ? -35.739 -24.173 70.003 1.00 73.19 105 PRO A C 1
ATOM 830 O O . PRO A 1 105 ? -34.695 -24.639 70.460 1.00 73.19 105 PRO A O 1
ATOM 833 N N . GLU A 1 106 ? -36.475 -24.785 69.074 1.00 78.69 106 GLU A N 1
ATOM 834 C CA . GLU A 1 106 ? -36.198 -26.092 68.467 1.00 78.69 106 GLU A CA 1
ATOM 835 C C . GLU A 1 106 ? -35.243 -26.013 67.267 1.00 78.69 106 GLU A C 1
ATOM 837 O O . GLU A 1 106 ? -34.911 -27.029 66.663 1.00 78.69 106 GLU A O 1
ATOM 842 N N . PHE A 1 107 ? -34.791 -24.814 66.889 1.00 77.06 107 PHE A N 1
ATOM 843 C CA . PHE A 1 107 ? -33.846 -24.653 65.795 1.00 77.06 107 PHE A CA 1
ATOM 844 C C . PHE A 1 107 ? -32.474 -25.211 66.190 1.00 77.06 107 PHE A C 1
ATOM 846 O O . PHE A 1 107 ? -31.808 -24.685 67.091 1.00 77.06 107 PHE A O 1
ATOM 853 N N . ILE A 1 108 ? -32.062 -26.260 65.478 1.00 79.38 108 ILE A N 1
ATOM 854 C CA . ILE A 1 108 ? -30.762 -26.916 65.604 1.00 79.38 108 ILE A CA 1
ATOM 855 C C . ILE A 1 108 ? -29.957 -26.590 64.347 1.00 79.38 108 ILE A C 1
ATOM 857 O O . ILE A 1 108 ? -30.418 -26.801 63.227 1.00 79.38 108 ILE A O 1
ATOM 861 N N . CYS A 1 109 ? -28.750 -26.070 64.539 1.00 78.81 109 CYS A N 1
ATOM 862 C CA . CYS A 1 109 ? -27.852 -25.658 63.468 1.00 78.81 109 CYS A CA 1
ATOM 863 C C . CYS A 1 109 ? -26.457 -26.214 63.746 1.00 78.81 109 CYS A C 1
ATOM 865 O O . CYS A 1 109 ? -26.005 -26.190 64.895 1.00 78.81 109 CYS A O 1
ATOM 867 N N . SER A 1 110 ? -25.776 -26.726 62.719 1.00 85.12 110 SER A N 1
ATOM 868 C CA . SER A 1 110 ? -24.393 -27.176 62.887 1.00 85.12 110 SER A CA 1
ATOM 869 C C . SER A 1 110 ? -23.491 -25.974 63.204 1.00 85.12 110 SER A C 1
ATOM 871 O O . SER A 1 110 ? -23.767 -24.858 62.764 1.00 85.12 110 SER A O 1
ATOM 873 N N . GLU A 1 111 ? -22.407 -26.168 63.964 1.00 83.62 111 GLU A N 1
ATOM 874 C CA . GLU A 1 111 ? -21.489 -25.068 64.319 1.00 83.62 111 GLU A CA 1
ATOM 875 C C . GLU A 1 111 ? -20.977 -24.337 63.068 1.00 83.62 111 GLU A C 1
ATOM 877 O O . GLU A 1 111 ? -20.910 -23.111 63.037 1.00 83.62 111 GLU A O 1
ATOM 882 N N . ARG A 1 112 ? -20.693 -25.088 61.997 1.00 80.38 112 ARG A N 1
ATOM 883 C CA . ARG A 1 112 ? -20.220 -24.542 60.719 1.00 80.38 112 ARG A CA 1
ATOM 884 C C . ARG A 1 112 ? -21.261 -23.638 60.065 1.00 80.38 112 ARG A C 1
ATOM 886 O O . ARG A 1 112 ? -20.919 -22.542 59.630 1.00 80.38 112 ARG A O 1
ATOM 893 N N . ASP A 1 113 ? -22.519 -24.065 60.042 1.00 82.12 113 ASP A N 1
ATOM 894 C CA . ASP A 1 113 ? -23.613 -23.283 59.463 1.00 82.12 113 ASP A CA 1
ATOM 895 C C . ASP A 1 113 ? -23.922 -22.046 60.315 1.00 82.12 113 ASP A C 1
ATOM 897 O O . ASP A 1 113 ? -24.152 -20.962 59.783 1.00 82.12 113 ASP A O 1
ATOM 901 N N . ALA A 1 114 ? -23.850 -22.169 61.643 1.00 83.31 114 ALA A N 1
ATOM 902 C CA . ALA A 1 114 ? -24.036 -21.049 62.556 1.00 83.31 114 ALA A CA 1
ATOM 903 C C . ALA A 1 114 ? -22.924 -19.999 62.402 1.00 83.31 114 ALA A C 1
ATOM 905 O O . ALA A 1 114 ? -23.221 -18.807 62.343 1.00 83.31 114 ALA A O 1
ATOM 906 N N . VAL A 1 115 ? -21.664 -20.423 62.247 1.00 80.69 115 VAL A N 1
ATOM 907 C CA . VAL A 1 115 ? -20.548 -19.519 61.932 1.00 80.69 115 VAL A CA 1
ATOM 908 C C . VAL A 1 115 ? -20.760 -18.840 60.581 1.00 80.69 115 VAL A C 1
ATOM 910 O O . VAL A 1 115 ? -20.571 -17.633 60.505 1.00 80.69 115 VAL A O 1
ATOM 913 N N . LEU A 1 116 ? -21.204 -19.552 59.538 1.00 79.38 116 LEU A N 1
ATOM 914 C CA . LEU A 1 116 ? -21.491 -18.953 58.227 1.00 79.38 116 LEU A CA 1
ATOM 915 C C . LEU A 1 116 ? -22.613 -17.913 58.297 1.00 79.38 116 LEU A C 1
ATOM 917 O O . LEU A 1 116 ? -22.467 -16.821 57.754 1.00 79.38 116 LEU A O 1
ATOM 921 N N . LEU A 1 117 ? -23.705 -18.217 58.996 1.00 80.50 117 LEU A N 1
ATOM 922 C CA . LEU A 1 117 ? -24.811 -17.284 59.207 1.00 80.50 117 LEU A CA 1
ATOM 923 C C . LEU A 1 117 ? -24.348 -16.050 59.982 1.00 80.50 117 LEU A C 1
ATOM 925 O O . LEU A 1 117 ? -24.599 -14.927 59.555 1.00 80.50 117 LEU A O 1
ATOM 929 N N . LEU A 1 118 ? -23.607 -16.243 61.074 1.00 79.25 118 LEU A N 1
ATOM 930 C CA . LEU A 1 118 ? -23.006 -15.153 61.837 1.00 79.25 118 LEU A CA 1
ATOM 931 C C . LEU A 1 118 ? -22.034 -14.341 60.987 1.00 79.25 118 LEU A C 1
ATOM 933 O O . LEU A 1 118 ? -22.053 -13.117 61.059 1.00 79.25 118 LEU A O 1
ATOM 937 N N . SER A 1 119 ? -21.205 -14.992 60.171 1.00 73.31 119 SER A N 1
ATOM 938 C CA . SER A 1 119 ? -20.291 -14.332 59.245 1.00 73.31 119 SER A CA 1
ATOM 939 C C . SER A 1 119 ? -21.058 -13.504 58.234 1.00 73.31 119 SER A C 1
ATOM 941 O O . SER A 1 119 ? -20.712 -12.349 58.095 1.00 73.31 119 SER A O 1
ATOM 943 N N . VAL A 1 120 ? -22.122 -14.017 57.612 1.00 74.44 120 VAL A N 1
ATOM 944 C CA . VAL A 1 120 ? -22.943 -13.272 56.643 1.00 74.44 120 VAL A CA 1
ATOM 945 C C . VAL A 1 120 ? -23.691 -12.119 57.303 1.00 74.44 120 VAL A C 1
ATOM 947 O O . VAL A 1 120 ? -23.757 -11.037 56.730 1.00 74.44 120 VAL A O 1
ATOM 950 N N . ILE A 1 121 ? -24.216 -12.298 58.515 1.00 73.94 121 ILE A N 1
ATOM 951 C CA . ILE A 1 121 ? -24.886 -11.220 59.253 1.00 73.94 121 ILE A CA 1
ATOM 952 C C . ILE A 1 121 ? -23.872 -10.139 59.663 1.00 73.94 121 ILE A C 1
ATOM 954 O O . ILE A 1 121 ? -24.160 -8.947 59.577 1.00 73.94 121 ILE A O 1
ATOM 958 N N . ARG A 1 122 ? -22.656 -10.537 60.057 1.00 72.56 122 ARG A N 1
ATOM 959 C CA . ARG A 1 122 ? -21.575 -9.628 60.476 1.00 72.56 122 ARG A CA 1
ATOM 960 C C . ARG A 1 122 ? -20.845 -8.973 59.308 1.00 72.56 122 ARG A C 1
ATOM 962 O O . ARG A 1 122 ? -20.489 -7.808 59.407 1.00 72.56 122 ARG A O 1
ATOM 969 N N . SER A 1 123 ? -20.639 -9.677 58.204 1.00 65.19 123 SER A N 1
ATOM 970 C CA . SER A 1 123 ? -20.048 -9.156 56.966 1.00 65.19 123 SER A CA 1
ATOM 971 C C . SER A 1 123 ? -21.078 -8.405 56.126 1.00 65.19 123 SER A C 1
ATOM 973 O O . SER A 1 123 ? -20.720 -7.540 55.336 1.00 65.19 123 SER A O 1
ATOM 975 N N . GLY A 1 124 ? -22.360 -8.716 56.319 1.00 54.25 124 GLY A N 1
ATOM 976 C CA . GLY A 1 124 ? -23.511 -7.937 55.877 1.00 54.25 124 GLY A CA 1
ATOM 977 C C . GLY A 1 124 ? -23.845 -6.775 56.813 1.00 54.25 124 GLY A C 1
ATOM 978 O O . GLY A 1 124 ? -24.788 -6.035 56.525 1.00 54.25 124 GLY A O 1
ATOM 979 N N . SER A 1 125 ? -23.067 -6.575 57.889 1.00 48.00 125 SER A N 1
ATOM 980 C CA . SER A 1 125 ? -23.111 -5.362 58.699 1.00 48.00 125 SER A CA 1
ATOM 981 C C . SER A 1 125 ? -22.637 -4.204 57.830 1.00 48.00 125 SER A C 1
ATOM 983 O O . SER A 1 125 ? -21.449 -3.914 57.691 1.00 48.00 125 SER A O 1
ATOM 985 N N . THR A 1 126 ? -23.622 -3.575 57.191 1.00 52.62 126 THR A N 1
ATOM 986 C CA . THR A 1 126 ? -23.700 -2.132 56.994 1.00 52.62 126 THR A CA 1
ATOM 987 C C . THR A 1 126 ? -22.692 -1.420 57.879 1.00 52.62 126 THR A C 1
ATOM 989 O O . THR A 1 126 ? -22.795 -1.469 59.108 1.00 52.62 126 THR A O 1
ATOM 992 N N . SER A 1 127 ? -21.741 -0.736 57.244 1.00 48.47 127 SER A N 1
ATOM 993 C CA . SER A 1 127 ? -21.051 0.386 57.859 1.00 48.47 127 SER A CA 1
ATOM 994 C C . SER A 1 127 ? -22.046 1.145 58.734 1.00 48.47 127 SER A C 1
ATOM 996 O O . SER A 1 127 ? -23.111 1.542 58.260 1.00 48.47 127 SER A O 1
ATOM 998 N N . ARG A 1 128 ? -21.703 1.226 60.020 1.00 46.56 128 ARG A N 1
ATOM 999 C CA . ARG A 1 128 ? -22.282 2.065 61.070 1.00 46.56 128 ARG A CA 1
ATOM 1000 C C . ARG A 1 128 ? -23.257 3.108 60.500 1.00 46.56 128 ARG A C 1
ATOM 1002 O O . ARG A 1 128 ? -22.850 3.998 59.762 1.00 46.56 128 ARG A O 1
ATOM 1009 N N . GLY A 1 129 ? -24.536 2.879 60.785 1.00 52.84 129 GLY A N 1
ATOM 1010 C CA . GLY A 1 129 ? -25.654 3.290 59.947 1.00 52.84 129 GLY A CA 1
ATOM 1011 C C . GLY A 1 129 ? -25.837 4.779 59.682 1.00 52.84 129 GLY A C 1
ATOM 1012 O O . GLY A 1 129 ? -25.565 5.611 60.539 1.00 52.84 129 GLY A O 1
ATOM 1013 N N . THR A 1 130 ? -26.397 5.027 58.494 1.00 52.50 130 THR A N 1
ATOM 1014 C CA . THR A 1 130 ? -27.417 6.049 58.189 1.00 52.50 130 THR A CA 1
ATOM 1015 C C . THR A 1 130 ? -27.992 5.899 56.775 1.00 52.50 130 THR A C 1
ATOM 1017 O O . THR A 1 130 ? -28.888 6.654 56.440 1.00 52.50 130 THR A O 1
ATOM 1020 N N . GLU A 1 131 ? -27.544 4.953 55.942 1.00 60.28 131 GLU A N 1
ATOM 1021 C CA . GLU A 1 131 ? -28.103 4.830 54.588 1.00 60.28 131 GLU A CA 1
ATOM 1022 C C . GLU A 1 131 ? -29.347 3.940 54.579 1.00 60.28 131 GLU A C 1
ATOM 1024 O O . GLU A 1 131 ? -29.286 2.739 54.871 1.00 60.28 131 GLU A O 1
ATOM 1029 N N . SER A 1 132 ? -30.494 4.535 54.254 1.00 76.50 132 SER A N 1
ATOM 1030 C CA . SER A 1 132 ? -31.730 3.788 54.040 1.00 76.50 132 SER A CA 1
ATOM 1031 C C . SER A 1 132 ? -31.567 2.802 52.871 1.00 76.50 132 SER A C 1
ATOM 1033 O O . SER A 1 132 ? -30.817 3.040 51.924 1.00 76.50 132 SER A O 1
ATOM 1035 N N . TRP A 1 133 ? -32.295 1.679 52.878 1.00 76.38 133 TRP A N 1
ATOM 1036 C CA . TRP A 1 133 ? -32.293 0.747 51.737 1.00 76.38 133 TRP A CA 1
ATOM 1037 C C . TRP A 1 133 ? -32.653 1.435 50.408 1.00 76.38 133 TRP A C 1
ATOM 1039 O O . TRP A 1 133 ? -32.167 1.022 49.357 1.00 76.38 133 TRP A O 1
ATOM 1049 N N . GLY A 1 134 ? -33.448 2.511 50.460 1.00 82.81 134 GLY A N 1
ATOM 1050 C CA . GLY A 1 134 ? -33.756 3.352 49.304 1.00 82.81 134 GLY A CA 1
ATOM 1051 C C . GLY A 1 134 ? -32.533 4.083 48.742 1.00 82.81 134 GLY A C 1
ATOM 1052 O O . GLY A 1 134 ? -32.357 4.108 47.527 1.00 82.81 134 GLY A O 1
ATOM 1053 N N . GLU A 1 135 ? -31.647 4.605 49.595 1.00 81.75 135 GLU A N 1
ATOM 1054 C CA . GLU A 1 135 ? -30.389 5.234 49.162 1.00 81.75 135 GLU A CA 1
ATOM 1055 C C . GLU A 1 135 ? -29.459 4.229 48.482 1.00 81.75 135 GLU A C 1
ATOM 1057 O O . GLU A 1 135 ? -28.919 4.518 47.418 1.00 81.75 135 GLU A O 1
ATOM 1062 N N . ARG A 1 136 ? -29.345 3.009 49.017 1.00 80.81 136 ARG A N 1
ATOM 1063 C CA . ARG A 1 136 ? -28.553 1.940 48.384 1.00 80.81 136 ARG A CA 1
ATOM 1064 C C . ARG A 1 136 ? -29.071 1.564 47.000 1.00 80.81 136 ARG A C 1
ATOM 1066 O O . ARG A 1 136 ? -28.279 1.400 46.074 1.00 80.81 136 ARG A O 1
ATOM 1073 N N . VAL A 1 137 ? -30.390 1.446 46.844 1.00 86.88 137 VAL A N 1
ATOM 1074 C CA . VAL A 1 137 ? -31.003 1.197 45.531 1.00 86.88 137 VAL A CA 1
ATOM 1075 C C . VAL A 1 137 ? -30.729 2.369 44.588 1.00 86.88 137 VAL A C 1
ATOM 1077 O O . VAL A 1 137 ? -30.316 2.141 43.455 1.00 86.88 137 VAL A O 1
ATOM 1080 N N . ALA A 1 138 ? -30.862 3.614 45.054 1.00 87.31 138 ALA A N 1
ATOM 1081 C CA . ALA A 1 138 ? -30.580 4.797 44.244 1.00 87.31 138 ALA A CA 1
ATOM 1082 C C . ALA A 1 138 ? -29.112 4.863 43.778 1.00 87.31 138 ALA A C 1
ATOM 1084 O O . ALA A 1 138 ? -28.852 5.173 42.611 1.00 87.31 138 ALA A O 1
ATOM 1085 N N . VAL A 1 139 ? -28.156 4.521 44.652 1.00 89.44 139 VAL A N 1
ATOM 1086 C CA . VAL A 1 139 ? -26.728 4.426 44.309 1.00 89.44 139 VAL A CA 1
ATOM 1087 C C . VAL A 1 139 ? -26.512 3.356 43.241 1.00 89.44 139 VAL A C 1
ATOM 1089 O O . VAL A 1 139 ? -25.985 3.675 42.176 1.00 89.44 139 VAL A O 1
ATOM 1092 N N . LEU A 1 140 ? -27.008 2.132 43.447 1.00 88.50 140 LEU A N 1
ATOM 1093 C CA . LEU A 1 140 ? -26.871 1.041 42.473 1.00 88.50 140 LEU A CA 1
ATOM 1094 C C . LEU A 1 140 ? -27.537 1.360 41.128 1.00 88.50 140 LEU A C 1
ATOM 1096 O O . LEU A 1 140 ? -27.004 1.035 40.068 1.00 88.50 140 LEU A O 1
ATOM 1100 N N . GLU A 1 141 ? -28.684 2.038 41.126 1.00 93.62 141 GLU A N 1
ATOM 1101 C CA . GLU A 1 141 ? -29.329 2.488 39.893 1.00 93.62 141 GLU A CA 1
ATOM 1102 C C . GLU A 1 141 ? -28.524 3.567 39.164 1.00 93.62 141 GLU A C 1
ATOM 1104 O O . GLU A 1 141 ? -28.535 3.612 37.928 1.00 93.62 141 GLU A O 1
ATOM 1109 N N . SER A 1 142 ? -27.851 4.450 39.905 1.00 94.00 142 SER A N 1
ATOM 1110 C CA . SER A 1 142 ? -26.965 5.471 39.340 1.00 94.00 142 SER A CA 1
ATOM 1111 C C . SER A 1 142 ? -25.688 4.852 38.761 1.00 94.00 142 SER A C 1
ATOM 1113 O O . SER A 1 142 ? -25.264 5.217 37.659 1.00 94.00 142 SER A O 1
ATOM 1115 N N . GLU A 1 143 ? -25.131 3.843 39.432 1.00 93.62 143 GLU A N 1
ATOM 1116 C CA . GLU A 1 143 ? -23.997 3.049 38.958 1.00 93.62 143 GLU A CA 1
ATOM 1117 C C . GLU A 1 143 ? -24.374 2.253 37.710 1.00 93.62 143 GLU A C 1
ATOM 1119 O O . GLU A 1 143 ? -23.673 2.306 36.701 1.00 93.62 143 GLU A O 1
ATOM 1124 N N . ARG A 1 144 ? -25.542 1.600 37.708 1.00 95.69 144 ARG A N 1
ATOM 1125 C CA . ARG A 1 144 ? -26.070 0.912 36.524 1.00 95.69 144 ARG A CA 1
ATOM 1126 C C . ARG A 1 144 ? -26.201 1.871 35.344 1.00 95.69 144 ARG A C 1
ATOM 1128 O O . ARG A 1 144 ? -25.755 1.549 34.248 1.00 95.69 144 ARG A O 1
ATOM 1135 N N . ARG A 1 145 ? -26.788 3.055 35.552 1.00 96.94 145 ARG A N 1
ATOM 1136 C CA . ARG A 1 145 ? -26.943 4.075 34.498 1.00 96.94 145 ARG A CA 1
ATOM 1137 C C . ARG A 1 145 ? -25.595 4.569 33.977 1.00 96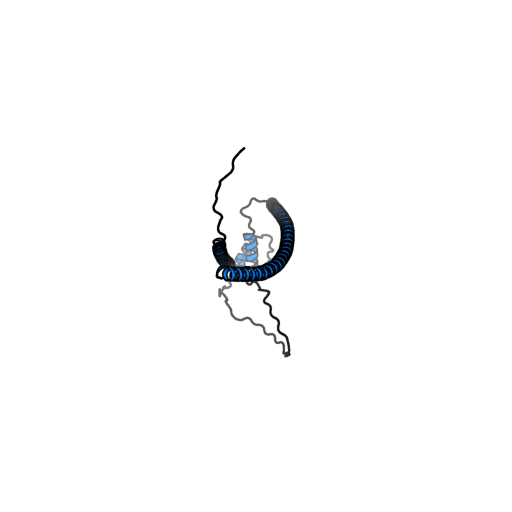.94 145 ARG A C 1
ATOM 1139 O O . ARG A 1 145 ? -25.415 4.709 32.771 1.00 96.94 145 ARG A O 1
ATOM 1146 N N . THR A 1 146 ? -24.632 4.818 34.860 1.00 96.62 146 THR A N 1
ATOM 1147 C CA . THR A 1 146 ? -23.296 5.269 34.444 1.00 96.62 146 THR A CA 1
ATOM 1148 C C . THR A 1 146 ? -22.516 4.181 33.714 1.00 96.62 146 THR A C 1
ATOM 1150 O O . THR A 1 146 ? -21.852 4.490 32.725 1.00 96.62 146 THR A O 1
ATOM 1153 N N . LEU A 1 147 ? -22.611 2.923 34.147 1.00 96.44 147 LEU A N 1
ATOM 1154 C CA . LEU A 1 147 ? -22.020 1.784 33.444 1.00 96.44 147 LEU A CA 1
ATOM 1155 C C . LEU A 1 147 ? -22.676 1.556 32.082 1.00 96.44 147 LEU A C 1
ATOM 1157 O O . LEU A 1 147 ? -21.953 1.371 31.107 1.00 96.44 147 LEU A O 1
ATOM 1161 N N . GLN A 1 148 ? -24.003 1.661 31.989 1.00 97.62 148 GLN A N 1
ATOM 1162 C CA . GLN A 1 148 ? -24.715 1.566 30.715 1.00 97.62 148 GLN A CA 1
ATOM 1163 C C . GLN A 1 148 ? -24.252 2.654 29.740 1.00 97.62 148 GLN A C 1
ATOM 1165 O O . GLN A 1 148 ? -23.810 2.345 28.642 1.00 97.62 148 GLN A O 1
ATOM 1170 N N . ASN A 1 149 ? -24.205 3.914 30.179 1.00 97.50 149 ASN A N 1
ATOM 1171 C CA . ASN A 1 149 ? -23.723 5.013 29.339 1.00 97.50 149 ASN A CA 1
ATOM 1172 C C . ASN A 1 149 ? -22.261 4.821 28.896 1.00 97.50 149 ASN A C 1
ATOM 1174 O O . ASN A 1 149 ? -21.878 5.233 27.802 1.00 97.50 149 ASN A O 1
ATOM 1178 N N . LYS A 1 150 ? -21.409 4.229 29.747 1.00 97.94 150 LYS A N 1
ATOM 1179 C CA . LYS A 1 150 ? -20.028 3.882 29.371 1.00 97.94 150 LYS A CA 1
ATOM 1180 C C . LYS A 1 150 ? -20.001 2.769 28.325 1.00 97.94 150 LYS A C 1
ATOM 1182 O O . LYS A 1 150 ? -19.196 2.853 27.402 1.00 97.94 150 LYS A O 1
ATOM 1187 N N . LEU A 1 151 ? -20.857 1.760 28.469 1.00 97.81 151 LEU A N 1
ATOM 1188 C CA . LEU A 1 151 ? -20.981 0.668 27.511 1.00 97.81 151 LEU A CA 1
ATOM 1189 C C . LEU A 1 151 ? -21.450 1.188 26.152 1.00 97.81 151 LEU A C 1
ATOM 1191 O O . LEU A 1 151 ? -20.820 0.869 25.152 1.00 97.81 151 LEU A O 1
ATOM 1195 N N . ASP A 1 152 ? -22.466 2.048 26.123 1.00 98.00 152 ASP A N 1
ATOM 1196 C CA . ASP A 1 152 ? -23.003 2.620 24.886 1.00 98.00 152 ASP A CA 1
ATOM 1197 C C . ASP A 1 152 ? -21.948 3.466 24.157 1.00 98.00 152 ASP A C 1
ATOM 1199 O O . ASP A 1 152 ? -21.761 3.331 22.951 1.00 98.00 152 ASP A O 1
ATOM 1203 N N . ARG A 1 153 ? -21.169 4.273 24.893 1.00 98.00 153 ARG A N 1
ATOM 1204 C CA . ARG A 1 153 ? -20.031 5.013 24.316 1.00 98.00 153 ARG A CA 1
ATOM 1205 C C . ARG A 1 153 ? -18.973 4.080 23.742 1.00 98.00 153 ARG A C 1
ATOM 1207 O O . ARG A 1 153 ? -18.495 4.311 22.640 1.00 98.00 153 ARG A O 1
ATOM 1214 N N . LYS A 1 154 ? -18.611 3.019 24.467 1.00 97.50 154 LYS A N 1
ATOM 1215 C CA . LYS A 1 154 ? -17.631 2.037 23.980 1.00 97.50 154 LYS A CA 1
ATOM 1216 C C . LYS A 1 154 ? -18.151 1.249 22.786 1.00 97.50 154 LYS A C 1
ATOM 1218 O O . LYS A 1 154 ? -17.370 0.904 21.908 1.00 97.50 154 LYS A O 1
ATOM 1223 N N . HIS A 1 155 ? -19.450 0.983 22.738 1.00 98.06 155 HIS A N 1
ATOM 1224 C CA . HIS A 1 155 ? -20.084 0.367 21.587 1.00 98.06 155 HIS A CA 1
ATOM 1225 C C . HIS A 1 155 ? -19.995 1.283 20.364 1.00 98.06 155 HIS A C 1
ATOM 1227 O O . HIS A 1 155 ? -19.536 0.835 19.318 1.00 98.06 155 HIS A O 1
ATOM 1233 N N . GLN A 1 156 ? -20.310 2.569 20.526 1.00 98.19 156 GLN A N 1
ATOM 1234 C CA . GLN A 1 156 ? -20.173 3.567 19.469 1.00 98.19 156 GLN A CA 1
ATOM 1235 C C . GLN A 1 156 ? -18.723 3.693 18.971 1.00 98.19 156 GLN A C 1
ATOM 1237 O O . GLN A 1 156 ? -18.484 3.618 17.770 1.00 98.19 156 GLN A O 1
ATOM 1242 N N . GLU A 1 157 ? -17.744 3.787 19.879 1.00 98.00 157 GLU A N 1
ATOM 1243 C CA . GLU A 1 157 ? -16.316 3.791 19.520 1.00 98.00 157 GLU A CA 1
ATOM 1244 C C . GLU A 1 157 ? -15.921 2.527 18.731 1.00 98.00 157 GLU A C 1
ATOM 1246 O O . GLU A 1 157 ? -15.135 2.592 17.788 1.00 98.00 157 GLU A O 1
ATOM 1251 N N . CYS A 1 158 ? -16.462 1.362 19.099 1.00 98.00 158 CYS A N 1
ATOM 1252 C CA . CYS A 1 158 ? -16.222 0.118 18.370 1.00 98.00 158 CYS A CA 1
ATOM 1253 C C . CYS A 1 158 ? -16.803 0.148 16.952 1.00 98.00 158 CYS A C 1
ATOM 1255 O O . CYS A 1 158 ? -16.144 -0.349 16.041 1.00 98.00 158 CYS A O 1
ATOM 1257 N N . GLU A 1 159 ? -18.004 0.694 16.752 1.00 98.25 159 GLU A N 1
ATOM 1258 C CA . GLU A 1 159 ? -18.580 0.838 15.408 1.00 98.25 159 GLU A CA 1
ATOM 1259 C C . GLU A 1 159 ? -17.761 1.818 14.555 1.00 98.25 159 GLU A C 1
ATOM 1261 O O . GLU A 1 159 ? -17.363 1.474 13.445 1.00 98.25 159 GLU A O 1
ATOM 1266 N N . GLU A 1 160 ? -17.363 2.965 15.110 1.00 98.12 160 GLU A N 1
ATOM 1267 C CA . GLU A 1 160 ? -16.490 3.927 14.419 1.00 98.12 160 GLU A CA 1
ATOM 1268 C C . GLU A 1 160 ? -15.141 3.308 14.020 1.00 98.12 160 GLU A C 1
ATOM 1270 O O . GLU A 1 160 ? -14.639 3.516 12.912 1.00 98.12 160 GLU A O 1
ATOM 1275 N N . LEU A 1 161 ? -14.550 2.493 14.900 1.00 98.00 161 LEU A N 1
ATOM 1276 C CA . LEU A 1 161 ? -13.314 1.773 14.595 1.00 98.00 161 LEU A CA 1
ATOM 1277 C C . LEU A 1 161 ? -13.512 0.700 13.519 1.00 98.00 161 LEU A C 1
ATOM 1279 O O . LEU A 1 161 ? -12.603 0.484 12.713 1.00 98.00 161 LEU A O 1
ATOM 1283 N N . LYS A 1 162 ? -14.665 0.021 13.474 1.00 98.19 162 LYS A N 1
ATOM 1284 C CA . LYS A 1 162 ? -14.971 -0.937 12.400 1.00 98.19 162 LYS A CA 1
ATOM 1285 C C . LYS A 1 162 ? -15.042 -0.236 11.050 1.00 98.19 162 LYS A C 1
ATOM 1287 O O . LYS A 1 162 ? -14.431 -0.733 10.101 1.00 98.19 162 LYS A O 1
ATOM 1292 N N . ASP A 1 163 ? -15.709 0.912 10.988 1.00 98.12 163 ASP A N 1
ATOM 1293 C CA . ASP A 1 163 ? -15.813 1.716 9.771 1.00 98.12 163 ASP A CA 1
ATOM 1294 C C . ASP A 1 163 ? -14.431 2.209 9.325 1.00 98.12 163 ASP A C 1
ATOM 1296 O O . ASP A 1 163 ? -14.024 1.989 8.183 1.00 98.12 163 ASP A O 1
ATOM 1300 N N . ALA A 1 164 ? -13.625 2.737 10.253 1.00 98.00 164 ALA A N 1
ATOM 1301 C CA . ALA A 1 164 ? -12.253 3.149 9.960 1.00 98.00 164 ALA A CA 1
ATOM 1302 C C . ALA A 1 164 ? -11.385 1.985 9.440 1.00 98.00 164 ALA A C 1
ATOM 1304 O O . ALA A 1 164 ? -10.592 2.149 8.509 1.00 98.00 164 ALA A O 1
ATOM 1305 N N . VAL A 1 165 ? -11.533 0.782 10.005 1.00 98.19 165 VAL A N 1
ATOM 1306 C CA . VAL A 1 165 ? -10.828 -0.418 9.528 1.00 98.19 165 VAL A CA 1
ATOM 1307 C C . VAL A 1 165 ? -11.317 -0.840 8.141 1.00 98.19 165 VAL A C 1
ATOM 1309 O O . VAL A 1 165 ? -10.500 -1.272 7.322 1.00 98.19 165 VAL A O 1
ATOM 1312 N N . ALA A 1 166 ? -12.615 -0.737 7.854 1.00 98.06 166 ALA A N 1
ATOM 1313 C CA . ALA A 1 166 ? -13.165 -1.028 6.533 1.00 98.06 166 ALA A CA 1
ATOM 1314 C C . ALA A 1 166 ? -12.592 -0.071 5.474 1.00 98.06 166 ALA A C 1
ATOM 1316 O O . ALA A 1 166 ? -12.067 -0.534 4.454 1.00 98.06 166 ALA A O 1
ATOM 1317 N N . ASP A 1 167 ? -12.563 1.227 5.771 1.00 97.88 167 A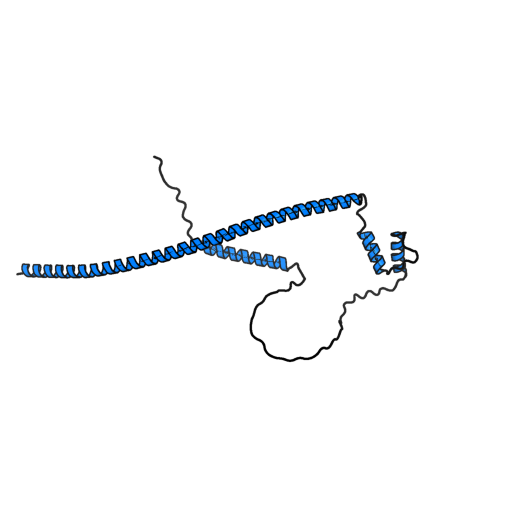SP A N 1
ATOM 1318 C CA . ASP A 1 167 ? -11.971 2.257 4.915 1.00 97.88 167 ASP A CA 1
ATOM 1319 C C . ASP A 1 167 ? -10.479 2.018 4.675 1.00 97.88 167 ASP A C 1
ATOM 1321 O O . ASP A 1 167 ? -9.998 2.076 3.539 1.00 97.88 167 ASP A O 1
ATOM 1325 N N . LEU A 1 168 ? -9.721 1.708 5.732 1.00 97.88 168 LEU A N 1
ATOM 1326 C CA . LEU A 1 168 ? -8.293 1.405 5.618 1.00 97.88 168 LEU A CA 1
ATOM 1327 C C . LEU A 1 168 ? -8.045 0.153 4.770 1.00 97.88 168 LEU A C 1
ATOM 1329 O O . LEU A 1 168 ? -7.133 0.146 3.941 1.00 97.88 168 LEU A O 1
ATOM 1333 N N . LYS A 1 169 ? -8.870 -0.891 4.912 1.00 98.06 169 LYS A N 1
ATOM 1334 C CA . LYS A 1 169 ? -8.790 -2.094 4.069 1.00 98.06 169 LYS A CA 1
ATOM 1335 C C . LYS A 1 169 ? -9.080 -1.778 2.606 1.00 98.06 169 LYS A C 1
ATOM 1337 O O . LYS A 1 169 ? -8.394 -2.304 1.728 1.00 98.06 169 LYS A O 1
ATOM 1342 N N . GLN A 1 170 ? -10.067 -0.931 2.326 1.00 98.00 170 GLN A N 1
ATOM 1343 C CA . GLN A 1 170 ? -10.372 -0.509 0.962 1.00 98.00 170 GLN A CA 1
ATOM 1344 C C . GLN A 1 170 ? -9.222 0.305 0.359 1.00 98.00 170 GLN A C 1
ATOM 1346 O O . GLN A 1 170 ? -8.783 0.002 -0.753 1.00 98.00 170 GLN A O 1
ATOM 1351 N N . LYS A 1 171 ? -8.678 1.271 1.109 1.00 98.19 171 LYS A N 1
ATOM 1352 C CA . LYS A 1 171 ? -7.510 2.060 0.692 1.00 98.19 171 LYS A CA 1
ATOM 1353 C C . LYS A 1 171 ? -6.324 1.155 0.378 1.00 98.19 171 LYS A C 1
ATOM 1355 O O . LYS A 1 171 ? -5.783 1.240 -0.720 1.00 98.19 171 LYS A O 1
ATOM 1360 N N . LEU A 1 172 ? -6.001 0.214 1.267 1.00 97.88 172 LEU A N 1
ATOM 1361 C CA . LEU A 1 172 ? -4.913 -0.745 1.064 1.00 97.88 172 LEU A CA 1
ATOM 1362 C C . LEU A 1 172 ? -5.082 -1.547 -0.233 1.00 97.88 172 LEU A C 1
ATOM 1364 O O . LEU A 1 172 ? -4.139 -1.650 -1.017 1.00 97.88 172 LEU A O 1
ATOM 1368 N N . ARG A 1 173 ? -6.286 -2.073 -0.491 1.00 97.75 173 ARG A N 1
ATOM 1369 C CA . ARG A 1 173 ? -6.582 -2.804 -1.735 1.00 97.75 173 ARG A CA 1
ATOM 1370 C C . ARG A 1 173 ? -6.392 -1.920 -2.963 1.00 97.75 173 ARG A C 1
ATOM 1372 O O . ARG A 1 173 ? -5.776 -2.363 -3.928 1.00 97.75 173 ARG A O 1
ATOM 1379 N N . SER A 1 174 ? -6.874 -0.678 -2.920 1.00 97.25 174 SER A N 1
ATOM 1380 C CA . SER A 1 174 ? -6.729 0.255 -4.042 1.00 97.25 174 SER A CA 1
ATOM 1381 C C . SER A 1 174 ? -5.261 0.602 -4.321 1.00 97.25 174 SER A C 1
ATOM 1383 O O . SER A 1 174 ? -4.828 0.557 -5.470 1.00 97.25 174 SER A O 1
ATOM 1385 N N . THR A 1 175 ? -4.455 0.836 -3.279 1.00 97.00 175 THR A N 1
ATOM 1386 C CA . THR A 1 175 ? -3.015 1.084 -3.413 1.00 97.00 175 THR A CA 1
ATOM 1387 C C . THR A 1 175 ? -2.288 -0.140 -3.960 1.00 97.00 175 THR A C 1
ATOM 1389 O O . THR A 1 175 ? -1.431 -0.005 -4.830 1.00 97.00 175 THR A O 1
ATOM 1392 N N . GLN A 1 176 ? -2.648 -1.345 -3.508 1.00 97.69 176 GLN A N 1
ATOM 1393 C CA . GLN A 1 176 ? -2.063 -2.583 -4.019 1.00 97.69 176 GLN A CA 1
ATOM 1394 C C . GLN A 1 176 ? -2.376 -2.782 -5.509 1.00 97.69 176 GLN A C 1
ATOM 1396 O O . GLN A 1 176 ? -1.478 -3.114 -6.281 1.00 97.69 176 GLN A O 1
ATOM 1401 N N . GLN A 1 177 ? -3.617 -2.529 -5.929 1.00 97.31 177 GLN A N 1
ATOM 1402 C CA . GLN A 1 177 ? -4.009 -2.582 -7.340 1.00 97.31 177 GLN A CA 1
ATOM 1403 C C . GLN A 1 177 ? -3.258 -1.538 -8.175 1.00 97.31 177 GLN A C 1
ATOM 1405 O O . GLN A 1 177 ? -2.745 -1.861 -9.246 1.00 97.31 177 GLN A O 1
ATOM 1410 N N . GLN A 1 178 ? -3.124 -0.308 -7.673 1.00 97.06 178 GLN A N 1
ATOM 1411 C CA . GLN A 1 178 ? -2.374 0.749 -8.351 1.00 97.06 178 GLN A CA 1
ATOM 1412 C C . GLN A 1 178 ? -0.885 0.404 -8.483 1.00 97.06 178 GLN A C 1
ATOM 1414 O O . GLN A 1 178 ? -0.297 0.627 -9.539 1.00 97.06 178 GLN A O 1
ATOM 1419 N N . ALA A 1 179 ? -0.279 -0.179 -7.446 1.00 96.25 179 ALA A N 1
ATOM 1420 C CA . ALA A 1 179 ? 1.111 -0.629 -7.472 1.00 96.25 179 ALA A CA 1
ATOM 1421 C C . ALA A 1 179 ? 1.328 -1.787 -8.461 1.00 96.25 179 ALA A C 1
ATOM 1423 O O . ALA A 1 179 ? 2.331 -1.827 -9.170 1.00 96.25 179 ALA A O 1
ATOM 1424 N N . GLN A 1 180 ? 0.379 -2.722 -8.552 1.00 97.19 180 GLN A N 1
ATOM 1425 C CA . GLN A 1 180 ? 0.431 -3.798 -9.544 1.00 97.19 180 GLN A CA 1
ATOM 1426 C C . GLN A 1 180 ? 0.301 -3.257 -10.973 1.00 97.19 180 GLN A C 1
ATOM 1428 O O . GLN A 1 180 ? 1.073 -3.649 -11.849 1.00 97.19 180 GLN A O 1
ATOM 1433 N N . ALA A 1 181 ? -0.622 -2.320 -11.201 1.00 96.44 181 ALA A N 1
ATOM 1434 C CA . ALA A 1 181 ? -0.803 -1.677 -12.499 1.00 96.44 181 ALA A CA 1
ATOM 1435 C C . ALA A 1 181 ? 0.419 -0.836 -12.912 1.00 96.44 181 ALA A C 1
ATOM 1437 O O . ALA A 1 181 ? 0.835 -0.867 -14.069 1.00 96.44 181 ALA A O 1
ATOM 1438 N N . SER A 1 182 ? 1.037 -0.108 -11.977 1.00 96.62 182 SER A N 1
ATOM 1439 C CA . SER A 1 182 ? 2.254 0.655 -12.272 1.00 96.62 182 SER A CA 1
ATOM 1440 C C . SER A 1 182 ? 3.443 -0.266 -12.548 1.00 96.62 182 SER A C 1
ATOM 1442 O O . SER A 1 182 ? 4.206 -0.015 -13.479 1.00 96.62 182 SER A O 1
ATOM 1444 N N . SER A 1 183 ? 3.573 -1.369 -11.805 1.00 97.19 183 SER A N 1
ATOM 1445 C CA . SER A 1 183 ? 4.612 -2.375 -12.030 1.00 97.19 183 SER A CA 1
ATOM 1446 C C . SER A 1 183 ? 4.507 -3.015 -13.417 1.00 97.19 183 SER A C 1
ATOM 1448 O O . SER A 1 183 ? 5.516 -3.114 -14.121 1.00 97.19 183 SER A O 1
ATOM 1450 N N . SER A 1 184 ? 3.298 -3.392 -13.851 1.00 96.94 184 SER A N 1
ATOM 1451 C CA . SER A 1 184 ? 3.098 -3.976 -15.183 1.00 96.94 184 SER A CA 1
ATOM 1452 C C . SER A 1 184 ? 3.439 -2.978 -16.294 1.00 96.94 184 SER A C 1
ATOM 1454 O O . SER A 1 184 ? 4.176 -3.325 -17.219 1.00 96.94 184 SER A O 1
ATOM 1456 N N . LEU A 1 185 ? 3.008 -1.721 -16.155 1.00 97.75 185 LEU A N 1
ATOM 1457 C CA . LEU A 1 185 ? 3.299 -0.651 -17.109 1.00 97.75 185 LEU A CA 1
ATOM 1458 C C . LEU A 1 185 ? 4.800 -0.347 -17.198 1.00 97.75 185 LEU A C 1
ATOM 1460 O O . LEU A 1 185 ? 5.340 -0.204 -18.295 1.00 97.75 185 LEU A O 1
ATOM 1464 N N . LEU A 1 186 ? 5.500 -0.278 -16.064 1.00 97.50 186 LEU A N 1
ATOM 1465 C CA . LEU A 1 186 ? 6.952 -0.077 -16.044 1.00 97.50 186 LEU A CA 1
ATOM 1466 C C . LEU A 1 186 ? 7.699 -1.266 -16.656 1.00 97.50 186 LEU A C 1
ATOM 1468 O O . LEU A 1 186 ? 8.675 -1.069 -17.378 1.00 97.50 186 LEU A O 1
ATOM 1472 N N . SER A 1 187 ? 7.231 -2.492 -16.414 1.00 97.31 187 SER A N 1
ATOM 1473 C CA . SER A 1 187 ? 7.801 -3.693 -17.028 1.00 97.31 187 SER A CA 1
ATOM 1474 C C . SER A 1 187 ? 7.647 -3.673 -18.551 1.00 97.31 187 SER A C 1
ATOM 1476 O O . SER A 1 187 ? 8.613 -3.948 -19.265 1.00 97.31 187 SER A O 1
ATOM 1478 N N . GLN A 1 188 ? 6.472 -3.279 -19.052 1.00 97.69 188 GLN A N 1
ATOM 1479 C CA . GLN A 1 188 ? 6.231 -3.117 -20.485 1.00 97.69 188 GLN A CA 1
ATOM 1480 C C . GLN A 1 188 ? 7.149 -2.047 -21.088 1.00 97.69 188 GLN A C 1
ATOM 1482 O O . GLN A 1 188 ? 7.843 -2.324 -22.065 1.00 97.69 188 GLN A O 1
ATOM 1487 N N . LYS A 1 189 ? 7.229 -0.860 -20.472 1.00 97.56 189 LYS A N 1
ATOM 1488 C CA . LYS A 1 189 ? 8.119 0.218 -20.934 1.00 97.56 189 LYS A CA 1
ATOM 1489 C C . LYS A 1 189 ? 9.583 -0.211 -20.967 1.00 97.56 189 LYS A C 1
ATOM 1491 O O . LYS A 1 189 ? 10.295 0.103 -21.915 1.00 97.56 189 LYS A O 1
ATOM 1496 N N . ARG A 1 190 ? 10.043 -0.955 -19.956 1.00 98.25 190 ARG A N 1
ATOM 1497 C CA . ARG A 1 190 ? 11.411 -1.493 -19.925 1.00 98.25 190 ARG A CA 1
ATOM 1498 C C . ARG A 1 190 ? 11.674 -2.416 -21.115 1.00 98.25 190 ARG A C 1
ATOM 1500 O O . ARG A 1 190 ? 12.740 -2.333 -21.719 1.00 98.25 190 ARG A O 1
ATOM 1507 N N . GLU A 1 191 ? 10.722 -3.280 -21.453 1.00 98.19 191 GLU A N 1
ATOM 1508 C CA . GLU A 1 191 ? 10.851 -4.193 -22.591 1.00 98.19 191 GLU A CA 1
ATOM 1509 C C . GLU A 1 191 ? 10.813 -3.454 -23.938 1.00 98.19 191 GLU A C 1
ATOM 1511 O O . GLU A 1 191 ? 11.575 -3.777 -24.848 1.00 98.19 191 GLU A O 1
ATOM 1516 N N . GLU A 1 192 ? 9.982 -2.420 -24.067 1.00 98.19 192 GLU A N 1
ATOM 1517 C CA . GLU A 1 192 ? 9.955 -1.549 -25.249 1.00 98.19 192 GLU A CA 1
ATOM 1518 C C . GLU A 1 192 ? 11.296 -0.832 -25.455 1.00 98.19 192 GLU A C 1
ATOM 1520 O O . GLU A 1 192 ? 11.861 -0.886 -26.549 1.00 98.19 192 GLU A O 1
ATOM 1525 N N . VAL A 1 193 ? 11.853 -0.237 -24.396 1.00 98.38 193 VAL A N 1
ATOM 1526 C CA . VAL A 1 193 ? 13.170 0.420 -24.438 1.00 98.38 193 VAL A CA 1
ATOM 1527 C C . VAL A 1 193 ? 14.273 -0.581 -24.776 1.00 98.38 193 VAL A C 1
ATOM 1529 O O . VAL A 1 193 ? 15.126 -0.294 -25.614 1.00 98.38 193 VAL A O 1
ATOM 1532 N N . ARG A 1 194 ? 14.243 -1.786 -24.192 1.00 98.25 194 ARG A N 1
ATOM 1533 C CA . ARG A 1 194 ? 15.196 -2.857 -24.521 1.00 98.25 194 ARG A CA 1
ATOM 1534 C C . ARG A 1 194 ? 15.164 -3.198 -26.014 1.00 98.25 194 ARG A C 1
ATOM 1536 O O . ARG A 1 194 ? 16.217 -3.337 -26.630 1.00 98.25 194 ARG A O 1
ATOM 1543 N N . LYS A 1 195 ? 13.974 -3.319 -26.609 1.00 98.38 195 LYS A N 1
ATOM 1544 C CA . LYS A 1 195 ? 13.822 -3.592 -28.048 1.00 98.38 195 LYS A CA 1
ATOM 1545 C C . LYS A 1 195 ? 14.351 -2.449 -28.908 1.00 98.38 195 LYS A C 1
ATOM 1547 O O . LYS A 1 195 ? 15.035 -2.711 -29.892 1.00 98.38 195 LYS A O 1
ATOM 1552 N N . GLN A 1 196 ? 14.065 -1.201 -28.537 1.00 98.12 196 GLN A N 1
ATOM 1553 C CA . GLN A 1 196 ? 14.592 -0.028 -29.242 1.00 98.12 196 GLN A CA 1
ATOM 1554 C C . GLN A 1 196 ? 16.121 0.016 -29.197 1.00 98.12 196 GLN A C 1
ATOM 1556 O O . GLN A 1 196 ? 16.750 0.220 -30.233 1.00 98.12 196 GLN A O 1
ATOM 1561 N N . LEU A 1 197 ? 16.716 -0.260 -28.033 1.00 98.19 197 LEU A N 1
ATOM 1562 C CA . LEU A 1 197 ? 18.167 -0.314 -27.878 1.00 98.19 197 LEU A CA 1
ATOM 1563 C C . LEU A 1 197 ? 18.793 -1.358 -28.810 1.00 98.19 197 LEU A C 1
ATOM 1565 O O . LEU A 1 197 ? 19.721 -1.034 -29.541 1.00 98.19 197 LEU A O 1
ATOM 1569 N N . LEU A 1 198 ? 18.239 -2.574 -28.868 1.00 98.12 198 LEU A N 1
ATOM 1570 C CA . LEU A 1 198 ? 18.734 -3.628 -29.765 1.00 98.12 198 LEU A CA 1
ATOM 1571 C C . LEU A 1 198 ? 18.677 -3.225 -31.250 1.00 98.12 198 LEU A C 1
ATOM 1573 O O . LEU A 1 198 ? 19.565 -3.573 -32.033 1.00 98.12 198 LEU A O 1
ATOM 1577 N N . LEU A 1 199 ? 17.637 -2.491 -31.660 1.00 98.19 199 LEU A N 1
ATOM 1578 C CA . LEU A 1 199 ? 17.519 -1.989 -33.031 1.00 98.19 199 LEU A CA 1
ATOM 1579 C C . LEU A 1 199 ? 18.580 -0.926 -33.340 1.00 98.19 199 LEU A C 1
ATOM 1581 O O . LEU A 1 199 ? 19.208 -0.985 -34.401 1.00 98.19 199 LEU A O 1
ATOM 1585 N N . GLU A 1 200 ? 18.813 0.008 -32.418 1.00 97.88 200 GLU A N 1
ATOM 1586 C CA . GLU A 1 200 ? 19.834 1.049 -32.568 1.00 97.88 200 GLU A CA 1
ATOM 1587 C C . GLU A 1 200 ? 21.260 0.483 -32.502 1.00 97.88 200 GLU A C 1
ATOM 1589 O O . GLU A 1 200 ? 22.116 0.881 -33.294 1.00 97.88 200 GLU A O 1
ATOM 1594 N N . GLU A 1 201 ? 21.519 -0.518 -31.660 1.00 97.38 201 GLU A N 1
ATOM 1595 C CA . GLU A 1 201 ? 22.786 -1.259 -31.646 1.00 97.38 201 GLU A CA 1
ATOM 1596 C C . GLU A 1 201 ? 23.041 -1.936 -33.001 1.00 97.38 201 GLU A C 1
ATOM 1598 O O . GLU A 1 201 ? 24.111 -1.772 -33.591 1.00 97.38 201 GLU A O 1
ATOM 1603 N N . SER A 1 202 ? 22.037 -2.624 -33.562 1.00 97.50 202 SER A N 1
ATOM 1604 C CA . SER A 1 202 ? 22.147 -3.240 -34.892 1.00 97.50 202 SER A CA 1
ATOM 1605 C C . SER A 1 202 ? 22.393 -2.204 -35.993 1.00 97.50 202 SER A C 1
ATOM 1607 O O . SER A 1 202 ? 23.202 -2.421 -36.903 1.00 97.50 202 SER A O 1
ATOM 1609 N N . ARG A 1 203 ? 21.711 -1.055 -35.928 1.00 98.06 203 ARG A N 1
ATOM 1610 C CA . ARG A 1 203 ? 21.910 0.056 -36.866 1.00 98.06 203 ARG A CA 1
ATOM 1611 C C . ARG A 1 203 ? 23.330 0.610 -36.768 1.00 98.06 203 ARG A C 1
ATOM 1613 O O . ARG A 1 203 ? 23.971 0.805 -37.801 1.00 98.06 203 ARG A O 1
ATOM 1620 N N . THR A 1 204 ? 23.824 0.805 -35.550 1.00 98.25 204 THR A N 1
ATOM 1621 C CA . THR A 1 204 ? 25.171 1.313 -35.272 1.00 98.25 204 THR A CA 1
ATOM 1622 C C . THR A 1 204 ? 26.234 0.360 -35.809 1.00 98.25 204 THR A C 1
ATOM 1624 O O . THR A 1 204 ? 27.117 0.792 -36.544 1.00 98.25 204 THR A O 1
ATOM 1627 N N . GLN A 1 205 ? 26.095 -0.947 -35.571 1.00 98.12 205 GLN A N 1
ATOM 1628 C CA . GLN A 1 205 ? 26.999 -1.963 -36.124 1.00 98.12 205 GLN A CA 1
ATOM 1629 C C . GLN A 1 205 ? 27.025 -1.943 -37.659 1.00 98.12 205 GLN A C 1
ATOM 1631 O O . GLN A 1 205 ? 28.092 -1.975 -38.273 1.00 98.12 205 GLN A O 1
ATOM 1636 N N . LYS A 1 206 ? 25.859 -1.836 -38.313 1.00 98.25 206 LYS A N 1
ATOM 1637 C CA . LYS A 1 206 ? 25.783 -1.737 -39.783 1.00 98.25 206 LYS A CA 1
ATOM 1638 C C . LYS A 1 206 ? 26.486 -0.488 -40.312 1.00 98.25 206 LYS A C 1
ATOM 1640 O O . LYS A 1 206 ? 27.150 -0.562 -41.346 1.00 98.25 206 LYS A O 1
ATOM 1645 N N . LEU A 1 207 ? 26.328 0.647 -39.633 1.00 98.19 207 LEU A N 1
ATOM 1646 C CA . LEU A 1 207 ? 27.016 1.887 -39.989 1.00 98.19 207 LEU A CA 1
ATOM 1647 C C . LEU A 1 207 ? 28.524 1.769 -39.775 1.00 98.19 207 LEU A C 1
ATOM 1649 O O . LEU A 1 207 ? 29.274 2.160 -40.660 1.00 98.19 207 LEU A O 1
ATOM 1653 N N . GLN A 1 208 ? 28.966 1.149 -38.682 1.00 98.38 208 GLN A N 1
ATOM 1654 C CA . GLN A 1 208 ? 30.381 0.913 -38.407 1.00 98.38 208 GLN A CA 1
ATOM 1655 C C . GLN A 1 208 ? 31.041 0.062 -39.502 1.00 98.38 208 GLN A C 1
ATOM 1657 O O . GLN A 1 208 ? 32.099 0.423 -40.007 1.00 98.38 208 GLN A O 1
ATOM 1662 N N . VAL A 1 209 ? 30.383 -1.014 -39.954 1.00 98.31 209 VAL A N 1
ATOM 1663 C CA . VAL A 1 209 ? 30.877 -1.836 -41.074 1.00 98.31 209 VAL A CA 1
ATOM 1664 C C . VAL A 1 209 ? 30.955 -1.033 -42.377 1.00 98.31 209 VAL A C 1
ATOM 1666 O O . VAL A 1 209 ? 31.903 -1.191 -43.144 1.00 98.31 209 VAL A O 1
ATOM 1669 N N . ARG A 1 210 ? 29.963 -0.180 -42.662 1.00 97.81 210 ARG A N 1
ATOM 1670 C CA . ARG A 1 210 ? 29.974 0.673 -43.864 1.00 97.81 210 ARG A CA 1
ATOM 1671 C C . ARG A 1 210 ? 31.070 1.734 -43.799 1.00 97.81 210 ARG A C 1
ATOM 1673 O O . ARG A 1 210 ? 31.775 1.897 -44.787 1.00 97.81 210 ARG A O 1
ATOM 1680 N N . ASN A 1 211 ? 31.233 2.396 -42.657 1.00 98.31 211 ASN A N 1
ATOM 1681 C CA . ASN A 1 211 ? 32.296 3.374 -42.446 1.00 98.31 211 ASN A CA 1
ATOM 1682 C C . ASN A 1 211 ? 33.670 2.728 -42.606 1.00 98.31 211 ASN A C 1
ATOM 1684 O O . ASN A 1 211 ? 34.459 3.232 -43.390 1.00 98.31 211 ASN A O 1
ATOM 1688 N N . GLY A 1 212 ? 33.906 1.554 -42.010 1.00 98.25 212 GLY A N 1
ATOM 1689 C CA . GLY A 1 212 ? 35.167 0.831 -42.198 1.00 98.25 212 GLY A CA 1
ATOM 1690 C C . GLY A 1 212 ? 35.454 0.484 -43.666 1.00 98.25 212 GLY A C 1
ATOM 1691 O O . GLY A 1 212 ? 36.589 0.578 -44.120 1.00 98.25 212 GLY A O 1
ATOM 1692 N N . LYS A 1 213 ? 34.428 0.143 -44.463 1.00 97.94 213 LYS A N 1
ATOM 1693 C CA . LYS A 1 213 ? 34.596 -0.055 -45.917 1.00 97.94 213 LYS A CA 1
ATOM 1694 C C . LYS A 1 213 ? 34.978 1.230 -46.648 1.00 97.94 213 LYS A C 1
ATOM 1696 O O . LYS A 1 213 ? 35.811 1.180 -47.546 1.00 97.94 213 LYS A O 1
ATOM 1701 N N . LEU A 1 214 ? 34.365 2.354 -46.285 1.00 98.19 214 LEU A N 1
ATOM 1702 C CA . LEU A 1 214 ? 34.689 3.656 -46.867 1.00 98.19 214 LEU A CA 1
ATOM 1703 C C . LEU A 1 214 ? 36.098 4.111 -46.474 1.00 98.19 214 LEU A C 1
ATOM 1705 O O . LEU A 1 214 ? 36.815 4.624 -47.324 1.00 98.19 214 LEU A O 1
ATOM 1709 N N . GLU A 1 215 ? 36.513 3.878 -45.229 1.00 98.19 215 GLU A N 1
ATOM 1710 C CA . GLU A 1 215 ? 37.870 4.156 -44.746 1.00 98.19 215 GLU A CA 1
ATOM 1711 C C . GLU A 1 215 ? 38.915 3.361 -45.540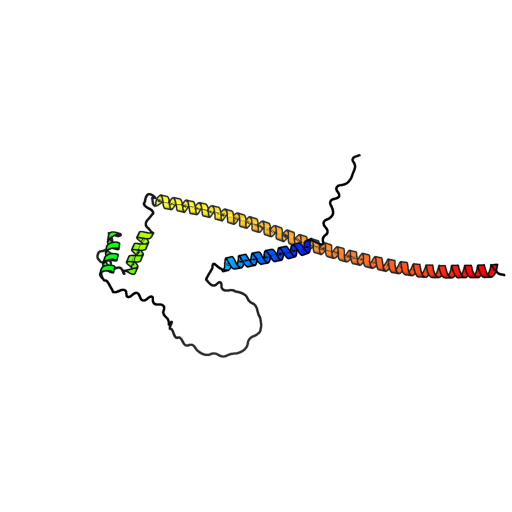 1.00 98.19 215 GLU A C 1
ATOM 1713 O O . GLU A 1 215 ? 39.854 3.954 -46.068 1.00 98.19 215 GLU A O 1
ATOM 1718 N N . MET A 1 216 ? 38.702 2.053 -45.739 1.00 97.88 216 MET A N 1
ATOM 1719 C CA . MET A 1 216 ? 39.587 1.228 -46.574 1.00 97.88 216 MET A CA 1
ATOM 1720 C C . MET A 1 216 ? 39.672 1.722 -48.025 1.00 97.88 216 MET A C 1
ATOM 1722 O O . MET A 1 216 ? 40.751 1.711 -48.615 1.00 97.88 216 MET A O 1
ATOM 1726 N N . GLU A 1 217 ? 38.553 2.152 -48.618 1.00 97.56 217 GLU A N 1
ATOM 1727 C CA . GLU A 1 217 ? 38.553 2.680 -49.988 1.00 97.56 217 GLU A CA 1
ATOM 1728 C C . GLU A 1 217 ? 39.278 4.028 -50.069 1.00 97.56 217 GLU A C 1
ATOM 1730 O O . GLU A 1 217 ? 40.056 4.260 -50.991 1.00 97.56 217 GLU A O 1
ATOM 1735 N N . ILE A 1 218 ? 39.082 4.901 -49.079 1.00 98.00 218 ILE A N 1
ATOM 1736 C CA . ILE A 1 218 ? 39.815 6.164 -48.969 1.00 98.00 218 ILE A CA 1
ATOM 1737 C C . ILE A 1 218 ? 41.319 5.897 -48.906 1.00 98.00 218 ILE A C 1
ATOM 1739 O O . ILE A 1 218 ? 42.077 6.543 -49.628 1.00 98.00 218 ILE A O 1
ATOM 1743 N N . ASP A 1 219 ? 41.758 4.953 -48.078 1.00 97.88 219 ASP A N 1
ATOM 1744 C CA . ASP A 1 219 ? 43.179 4.639 -47.944 1.00 97.88 219 ASP A CA 1
ATOM 1745 C C . ASP A 1 219 ? 43.745 4.018 -49.226 1.00 97.88 219 ASP A C 1
ATOM 1747 O O . ASP A 1 219 ? 44.796 4.448 -49.699 1.00 97.88 219 ASP A O 1
ATOM 1751 N N . ARG A 1 220 ? 42.992 3.139 -49.898 1.00 97.62 220 ARG A N 1
ATOM 1752 C CA . ARG A 1 220 ? 43.347 2.632 -51.232 1.00 97.62 220 ARG A CA 1
ATOM 1753 C C . ARG A 1 220 ? 43.503 3.759 -52.262 1.00 97.62 220 ARG A C 1
ATOM 1755 O O . ARG A 1 220 ? 44.461 3.759 -53.037 1.00 97.62 220 ARG A O 1
ATOM 1762 N N . LEU A 1 221 ? 42.566 4.708 -52.308 1.00 97.12 221 LEU A N 1
ATOM 1763 C CA . LEU A 1 221 ? 42.622 5.857 -53.220 1.00 97.12 221 LEU A CA 1
ATOM 1764 C C . LEU A 1 221 ? 43.825 6.755 -52.907 1.00 97.12 221 LEU A C 1
ATOM 1766 O O . LEU A 1 221 ? 44.520 7.186 -53.832 1.00 97.12 221 LEU A O 1
ATOM 1770 N N . LYS A 1 222 ? 44.106 6.999 -51.620 1.00 97.31 222 LYS A N 1
ATOM 1771 C CA . LYS A 1 222 ? 45.316 7.710 -51.191 1.00 97.31 222 LYS A CA 1
ATOM 1772 C C . LYS A 1 222 ? 46.561 6.975 -51.672 1.00 97.31 222 LYS A C 1
ATOM 1774 O O . LYS A 1 222 ? 47.426 7.617 -52.258 1.00 97.31 222 LYS A O 1
ATOM 1779 N N . ASP A 1 223 ? 46.670 5.666 -51.475 1.00 96.62 223 ASP A N 1
ATOM 1780 C CA . ASP A 1 223 ? 47.839 4.887 -51.899 1.00 96.62 223 ASP A CA 1
ATOM 1781 C C . ASP A 1 223 ? 48.058 4.965 -53.413 1.00 96.62 223 ASP A C 1
ATOM 1783 O O . ASP A 1 223 ? 49.180 5.194 -53.874 1.00 96.62 223 ASP A O 1
ATOM 1787 N N . MET A 1 224 ? 46.982 4.864 -54.202 1.00 96.06 224 MET A N 1
ATOM 1788 C CA . MET A 1 224 ? 47.058 5.047 -55.652 1.00 96.06 224 MET A CA 1
ATOM 1789 C C . MET A 1 224 ? 47.558 6.444 -56.025 1.00 96.06 224 MET A C 1
ATOM 1791 O O . MET A 1 224 ? 48.453 6.555 -56.865 1.00 96.06 224 MET A O 1
ATOM 1795 N N . LEU A 1 225 ? 47.049 7.498 -55.381 1.00 96.19 225 LEU A N 1
ATOM 1796 C CA . LEU A 1 225 ? 47.510 8.868 -55.611 1.00 96.19 225 LEU A CA 1
ATOM 1797 C C . LEU A 1 225 ? 49.002 9.023 -55.283 1.00 96.19 225 LEU A C 1
ATOM 1799 O O . LEU A 1 225 ? 49.764 9.516 -56.113 1.00 96.19 225 LEU A O 1
ATOM 1803 N N . HIS A 1 226 ? 49.443 8.541 -54.118 1.00 95.75 226 HIS A N 1
ATOM 1804 C CA . HIS A 1 226 ? 50.854 8.587 -53.726 1.00 95.75 226 HIS A CA 1
ATOM 1805 C C . HIS A 1 226 ? 51.743 7.807 -54.700 1.00 95.75 226 HIS A C 1
ATOM 1807 O O . HIS A 1 226 ? 52.847 8.253 -55.008 1.00 95.75 226 HIS A O 1
ATOM 1813 N N . SER A 1 227 ? 51.274 6.666 -55.213 1.00 94.94 227 SER A N 1
ATOM 1814 C CA . SER A 1 227 ? 52.008 5.890 -56.218 1.00 94.94 227 SER A CA 1
ATOM 1815 C C . SER A 1 227 ? 52.141 6.630 -57.555 1.00 94.94 227 SER A C 1
ATOM 1817 O O . SER A 1 227 ? 53.167 6.503 -58.220 1.00 94.94 227 SER A O 1
ATOM 1819 N N . HIS A 1 228 ? 51.135 7.429 -57.929 1.00 92.62 228 HIS A N 1
ATOM 1820 C CA . HIS A 1 228 ? 51.147 8.248 -59.141 1.00 92.62 228 HIS A CA 1
ATOM 1821 C C . HIS A 1 228 ? 52.069 9.462 -59.007 1.00 92.62 228 HIS A C 1
ATOM 1823 O O . HIS A 1 228 ? 52.743 9.814 -59.962 1.00 92.62 228 HIS A O 1
ATOM 1829 N N . MET A 1 229 ? 52.130 10.075 -57.821 1.00 91.81 229 MET A N 1
ATOM 1830 C CA . MET A 1 229 ? 52.986 11.238 -57.554 1.00 91.81 229 MET A CA 1
ATOM 1831 C C . MET A 1 229 ? 54.477 10.902 -57.389 1.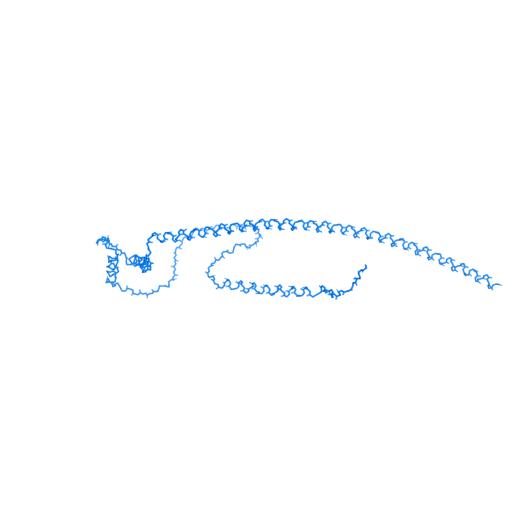00 91.81 229 MET A C 1
ATOM 1833 O O . MET A 1 229 ? 55.303 11.809 -57.408 1.00 91.81 229 MET A O 1
ATOM 1837 N N . ARG A 1 230 ? 54.832 9.630 -57.161 1.00 84.62 230 ARG A N 1
ATOM 1838 C CA . ARG A 1 230 ? 56.231 9.176 -57.014 1.00 84.62 230 ARG A CA 1
ATOM 1839 C C . ARG A 1 230 ? 56.876 8.698 -58.321 1.00 84.62 230 ARG A C 1
ATOM 1841 O O . ARG A 1 230 ? 58.045 8.320 -58.291 1.00 84.62 230 ARG A O 1
ATOM 1848 N N . LYS A 1 231 ? 56.125 8.660 -59.421 1.00 55.72 231 LYS A N 1
ATOM 1849 C CA . LYS A 1 231 ? 56.645 8.436 -60.777 1.00 55.72 231 LYS A CA 1
ATOM 1850 C C . LYS A 1 231 ? 56.901 9.774 -61.450 1.00 55.72 231 LYS A C 1
ATOM 1852 O O . LYS A 1 231 ? 57.858 9.818 -62.248 1.00 55.72 231 LYS A O 1
#

Organism: NCBI:txid67003

Foldseek 3Di:
DDDDDDDDDDDDDPPPVPVVVVVVVVVVVVVVVVVVCVVVVPDDDDDDDPDDDDDDDDDDDDDDDDDDDDDDDDDDDPDDPPPPPVVVQVVLVVVLCVVPVPDDPPDDDDSVRSVVVVCCVVVVPDDPDDDDPVNVVVVVVVVVVVVVVVVVVVVVVVVVVVVVVVVVVVVVVVVVVVVVVVVVVVVVVVVVVVVVVVVVVVVVVVVVVVVVVVVVVVVVVVVVVVVVVVD

Secondary structure (DSSP, 8-state):
--------PPP--TTSHHHHHHHHHHHHHHHHHHHHHHHHTT--SPPP-------------------------------------HHHHHHHHHHHHHH-TTS-TT----HHHHHHHHHHHHHT--SSS---HHHHHHHHHHHHHHHHHHHHHHHHHHHHHHHHHHHHHHHHHHHHHHHHHHHHHHHHHHHHHHHHHHHHHHHHHHHHHHHHHHHHHHHHHHHHHHHHHT-

pLDDT: mean 74.98, std 23.43, range [28.02, 98.38]